Protein AF-A0A7X4BCK5-F1 (afdb_monomer)

pLDDT: mean 80.19, std 18.02, range [36.88, 97.88]

Radius of gyration: 25.95 Å; Cα contacts (8 Å, |Δi|>4): 266; chains: 1; bounding box: 74×62×62 Å

Solvent-accessible surface area (backbone atoms only — not comparable to full-atom values): 11428 Å² total; per-residue (Å²): 102,64,72,80,71,76,37,60,27,62,33,70,88,68,28,37,41,33,31,77,43,49,42,49,43,42,34,34,28,37,86,96,67,45,74,78,46,73,44,71,55,101,56,83,62,48,68,54,45,73,65,44,54,51,44,49,37,52,51,51,50,54,57,46,54,77,74,36,80,87,57,45,70,72,50,49,56,56,47,72,67,59,40,73,58,69,52,41,49,36,57,71,47,51,36,43,36,82,89,31,36,38,40,37,26,27,51,31,97,47,84,74,38,86,55,15,37,34,37,36,26,40,79,92,57,50,77,76,50,72,42,58,54,79,74,63,75,62,74,89,59,69,72,85,62,70,82,73,74,72,76,72,75,76,77,77,78,90,74,87,78,89,81,90,80,88,88,80,89,81,81,85,84,81,81,85,82,82,82,84,85,85,82,136

Mean predicted aligned error: 12.88 Å

Sequence (184 aa):
MIPPLMLAGVLPDGSVAFSDSLAYAIKIARLGSGVWRILKRPLEPIPVTRQVRTAERERRLRMAEVRSQVVIRTTRERIANLEFFNVVSMVRDLRTGWDGEIWVQRHGDEPSDDQGPIDVLTMDGRYLGSYPSGAVAIAGRLRTGRPGRLHRAERPGRADGGSEADGQPRSRTVIPVSRATAEP

Structure (mmCIF, N/CA/C/O backbone):
data_AF-A0A7X4BCK5-F1
#
_entry.id   AF-A0A7X4BCK5-F1
#
loop_
_atom_site.group_PDB
_atom_site.id
_atom_site.type_symbol
_atom_site.label_atom_id
_atom_site.label_alt_id
_atom_site.label_comp_id
_atom_site.label_asym_id
_atom_site.label_entity_id
_atom_site.label_seq_id
_atom_site.pdbx_PDB_ins_code
_atom_site.Cartn_x
_atom_site.Cartn_y
_atom_site.Cartn_z
_atom_site.occupancy
_atom_site.B_iso_or_equiv
_atom_site.auth_seq_id
_atom_site.auth_comp_id
_atom_site.auth_asym_id
_atom_site.auth_atom_id
_atom_site.pdbx_PDB_model_num
ATOM 1 N N . MET A 1 1 ? 19.983 -0.850 -2.130 1.00 61.00 1 MET A N 1
ATOM 2 C CA . MET A 1 1 ? 18.840 -1.631 -1.608 1.00 61.00 1 MET A CA 1
ATOM 3 C C . MET A 1 1 ? 17.547 -0.884 -1.900 1.00 61.00 1 MET A C 1
ATOM 5 O O . MET A 1 1 ? 17.547 0.320 -1.696 1.00 61.00 1 MET A O 1
ATOM 9 N N . ILE A 1 2 ? 16.488 -1.511 -2.432 1.00 65.94 2 ILE A N 1
ATOM 10 C CA . ILE A 1 2 ? 15.173 -0.846 -2.600 1.00 65.94 2 ILE A CA 1
ATOM 11 C C . ILE A 1 2 ? 14.425 -0.928 -1.265 1.00 65.94 2 ILE A C 1
ATOM 13 O O . ILE A 1 2 ? 13.831 -1.975 -1.023 1.00 65.94 2 ILE A O 1
ATOM 17 N N . PRO A 1 3 ? 14.465 0.099 -0.391 1.00 66.69 3 PRO A N 1
ATOM 18 C CA . PRO A 1 3 ? 13.815 0.026 0.914 1.00 66.69 3 PRO A CA 1
ATOM 19 C C . PRO A 1 3 ? 12.320 -0.276 0.753 1.00 66.69 3 PRO A C 1
ATOM 21 O O . PRO A 1 3 ? 11.714 0.204 -0.215 1.00 66.69 3 PRO A O 1
ATOM 24 N N . PRO A 1 4 ? 11.713 -1.048 1.672 1.00 74.12 4 PRO A N 1
ATOM 25 C CA . PRO A 1 4 ? 10.262 -1.124 1.739 1.00 74.12 4 PRO A CA 1
ATOM 26 C C . PRO A 1 4 ? 9.699 0.297 1.831 1.00 74.12 4 PRO A C 1
ATOM 28 O O . PRO A 1 4 ? 10.226 1.152 2.547 1.00 74.12 4 PRO A O 1
ATOM 31 N N . LEU A 1 5 ? 8.661 0.566 1.043 1.00 81.69 5 LEU A N 1
ATOM 32 C CA . LEU A 1 5 ? 7.995 1.859 1.066 1.00 81.69 5 LEU A CA 1
ATOM 33 C C . LEU A 1 5 ? 7.222 1.974 2.376 1.00 81.69 5 LEU A C 1
ATOM 35 O O . LEU A 1 5 ? 6.383 1.127 2.676 1.00 81.69 5 LEU A O 1
ATOM 39 N N . MET A 1 6 ? 7.484 3.040 3.127 1.00 90.44 6 MET A N 1
ATOM 40 C CA . MET A 1 6 ? 6.611 3.430 4.224 1.00 90.44 6 MET A CA 1
ATOM 41 C C . MET A 1 6 ? 5.424 4.185 3.630 1.00 90.44 6 MET A C 1
ATOM 43 O O . MET A 1 6 ? 5.581 5.285 3.101 1.00 90.44 6 MET A O 1
ATOM 47 N N . LEU A 1 7 ? 4.248 3.569 3.675 1.00 94.06 7 LEU A N 1
ATOM 48 C CA . LEU A 1 7 ? 3.007 4.144 3.158 1.00 94.06 7 LEU A CA 1
ATOM 49 C C . LEU A 1 7 ? 2.139 4.568 4.336 1.00 94.06 7 LEU A C 1
ATOM 51 O O . LEU A 1 7 ? 2.067 3.834 5.316 1.00 94.06 7 LEU A O 1
ATOM 55 N N . ALA A 1 8 ? 1.480 5.721 4.255 1.00 96.38 8 ALA A N 1
ATOM 56 C CA . ALA A 1 8 ? 0.657 6.229 5.346 1.00 96.38 8 ALA A CA 1
ATOM 57 C C . ALA A 1 8 ? -0.544 7.043 4.846 1.00 96.38 8 ALA A C 1
ATOM 59 O O . ALA A 1 8 ? -0.487 7.666 3.785 1.00 96.38 8 ALA A O 1
ATOM 60 N N . GLY A 1 9 ? -1.608 7.058 5.646 1.00 95.75 9 GLY A N 1
ATOM 61 C CA . GLY A 1 9 ? -2.810 7.861 5.456 1.00 95.75 9 GLY A CA 1
ATOM 62 C C . GLY A 1 9 ? -3.407 8.272 6.802 1.00 95.75 9 GLY A C 1
ATOM 63 O O . GLY A 1 9 ? -3.321 7.532 7.782 1.00 95.75 9 GLY A O 1
ATOM 64 N N . VAL A 1 10 ? -3.985 9.471 6.854 1.00 96.81 10 VAL A N 1
ATOM 65 C CA . VAL A 1 10 ? -4.641 10.009 8.055 1.00 96.81 10 VAL A CA 1
ATOM 66 C C . VAL A 1 10 ? -6.118 9.627 8.027 1.00 96.81 10 VAL A C 1
ATOM 68 O O . VAL A 1 10 ? -6.777 9.789 6.999 1.00 96.81 10 VAL A O 1
ATOM 71 N N . LEU A 1 11 ? -6.625 9.093 9.132 1.00 96.81 11 LEU A N 1
ATOM 72 C CA . LEU A 1 11 ? -8.026 8.727 9.317 1.00 96.81 11 LEU A CA 1
ATOM 73 C C . LEU A 1 11 ? -8.844 9.917 9.858 1.00 96.81 11 LEU A C 1
ATOM 75 O O . LEU A 1 11 ? -8.267 10.857 10.412 1.00 96.81 11 LEU A O 1
ATOM 79 N N . PRO A 1 12 ? -10.185 9.888 9.742 1.00 96.00 12 PRO A N 1
ATOM 80 C CA . PRO A 1 12 ? -11.048 10.997 10.163 1.00 96.00 12 PRO A CA 1
ATOM 81 C C . PRO A 1 12 ? -10.957 11.347 11.654 1.00 96.00 12 PRO A C 1
ATOM 83 O O . PRO A 1 12 ? -11.195 12.489 12.034 1.00 96.00 12 PRO A O 1
ATOM 86 N N . ASP A 1 13 ? -10.581 10.388 12.503 1.00 95.31 13 ASP A N 1
ATOM 87 C CA . ASP A 1 13 ? -10.388 10.592 13.943 1.00 95.31 13 ASP A CA 1
ATOM 88 C C . ASP A 1 13 ? -8.999 11.166 14.302 1.00 95.31 13 ASP A C 1
ATOM 90 O O . ASP A 1 13 ? -8.657 11.288 15.481 1.00 95.31 13 ASP A O 1
ATOM 94 N N . GLY A 1 14 ? -8.186 11.500 13.293 1.00 96.62 14 GLY A N 1
ATOM 95 C CA . GLY A 1 14 ? -6.819 12.000 13.439 1.00 96.62 14 GLY A CA 1
ATOM 96 C C . GLY A 1 14 ? -5.771 10.914 13.690 1.00 96.62 14 GLY A C 1
ATOM 97 O O . GLY A 1 14 ? -4.590 11.234 13.839 1.00 96.62 14 GLY A O 1
ATOM 98 N N . SER A 1 15 ? -6.160 9.636 13.742 1.00 97.44 15 SER A N 1
ATOM 99 C CA . SER A 1 15 ? -5.202 8.532 13.778 1.00 97.44 15 SER A CA 1
ATOM 100 C C . SER A 1 15 ? -4.506 8.349 12.422 1.00 97.44 15 SER A C 1
ATOM 102 O O . SER A 1 15 ? -4.946 8.853 11.388 1.00 97.44 15 SER A O 1
ATOM 104 N N . VAL A 1 16 ? -3.371 7.651 12.417 1.00 97.88 16 VAL A N 1
ATOM 105 C CA . VAL A 1 16 ? -2.572 7.396 11.212 1.00 97.88 16 VAL A CA 1
ATOM 106 C C . VAL A 1 16 ? -2.534 5.902 10.952 1.00 97.88 16 VAL A C 1
ATOM 108 O O . VAL A 1 16 ? -2.021 5.140 11.774 1.00 97.88 16 VAL A O 1
ATOM 111 N N . ALA A 1 17 ? -3.042 5.495 9.794 1.00 97.56 17 ALA A N 1
ATOM 112 C CA . ALA A 1 17 ? -2.829 4.164 9.252 1.00 97.56 17 ALA A CA 1
ATOM 113 C C . ALA A 1 17 ? -1.525 4.162 8.450 1.00 97.56 17 ALA A C 1
ATOM 115 O O . ALA A 1 17 ? -1.326 5.020 7.593 1.00 97.56 17 ALA A O 1
ATOM 116 N N . PHE A 1 18 ? -0.635 3.208 8.699 1.00 96.69 18 PHE A N 1
ATOM 117 C CA . PHE A 1 18 ? 0.609 3.081 7.953 1.00 96.69 18 PHE A CA 1
ATOM 118 C C . PHE A 1 18 ? 1.013 1.625 7.737 1.00 96.69 18 PHE A C 1
ATOM 120 O O . PHE A 1 18 ? 0.718 0.742 8.541 1.00 96.69 18 PHE A O 1
ATOM 127 N N . SER A 1 19 ? 1.701 1.386 6.626 1.00 94.94 19 SER A N 1
ATOM 128 C CA . SER A 1 19 ? 2.333 0.120 6.278 1.00 94.94 19 SER A CA 1
ATOM 129 C C . SER A 1 19 ? 3.838 0.325 6.282 1.00 94.94 19 SER A C 1
ATOM 131 O O . SER A 1 19 ? 4.356 1.156 5.537 1.00 94.94 19 SER A O 1
ATOM 133 N N . ASP A 1 20 ? 4.536 -0.439 7.112 1.00 81.25 20 ASP A N 1
ATOM 134 C CA . ASP A 1 20 ? 6.001 -0.479 7.187 1.00 81.25 20 ASP A CA 1
ATOM 135 C C . ASP A 1 20 ? 6.573 -1.834 6.746 1.00 81.25 20 ASP A C 1
ATOM 137 O O . ASP A 1 20 ? 7.771 -2.091 6.858 1.00 81.25 20 ASP A O 1
ATOM 141 N N . SER A 1 21 ? 5.701 -2.733 6.294 1.00 64.88 21 SER A N 1
ATOM 142 C CA . SER A 1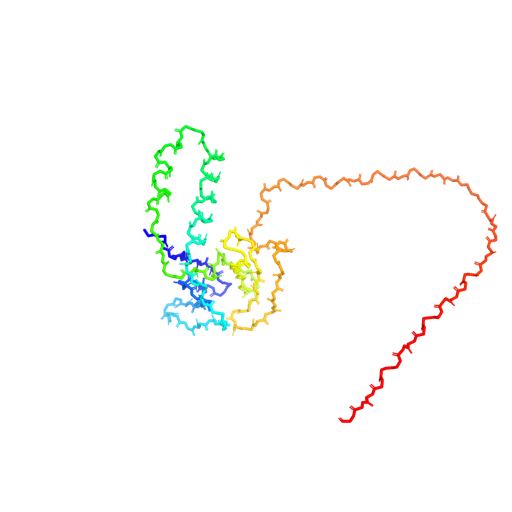 21 ? 5.975 -4.159 6.303 1.00 64.88 21 SER A CA 1
ATOM 143 C C . SER A 1 21 ? 6.094 -4.740 4.898 1.00 64.88 21 SER A C 1
ATOM 145 O O . SER A 1 21 ? 5.326 -4.429 3.993 1.00 64.88 21 SER A O 1
ATOM 147 N N . LEU A 1 22 ? 7.046 -5.666 4.755 1.00 80.38 22 LEU A N 1
ATOM 148 C CA . LEU A 1 22 ? 7.166 -6.568 3.604 1.00 80.38 22 LEU A CA 1
ATOM 149 C C . LEU A 1 22 ? 5.949 -7.512 3.502 1.00 80.38 22 LEU A C 1
ATOM 151 O O . LEU A 1 22 ? 5.612 -7.991 2.422 1.00 80.38 22 LEU A O 1
ATOM 155 N N . ALA A 1 23 ? 5.272 -7.743 4.629 1.00 84.12 23 ALA A N 1
ATOM 156 C CA . ALA A 1 23 ? 4.024 -8.488 4.745 1.00 84.12 23 ALA A CA 1
ATOM 157 C C . ALA A 1 23 ? 2.798 -7.557 4.782 1.00 84.12 23 ALA A C 1
ATOM 159 O O . ALA A 1 23 ? 2.916 -6.350 4.986 1.00 84.12 23 ALA A O 1
ATOM 160 N N . TYR A 1 24 ? 1.600 -8.131 4.653 1.00 91.44 24 TYR A N 1
ATOM 161 C CA . TYR A 1 24 ? 0.344 -7.397 4.813 1.00 91.44 24 TYR A CA 1
ATOM 162 C C . TYR A 1 24 ? 0.081 -7.097 6.299 1.00 91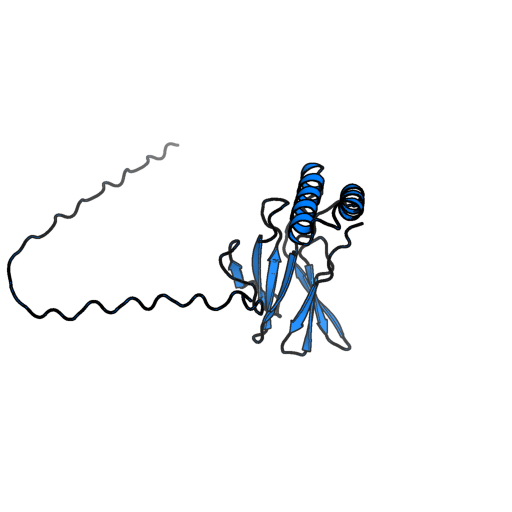.44 24 TYR A C 1
ATOM 164 O O . TYR A 1 24 ? -0.579 -7.868 7.002 1.00 91.44 24 TYR A O 1
ATOM 172 N N . ALA A 1 25 ? 0.626 -5.984 6.790 1.00 93.75 25 ALA A N 1
ATOM 173 C CA . ALA A 1 25 ? 0.387 -5.482 8.138 1.00 93.75 25 ALA A CA 1
ATOM 174 C C . ALA A 1 25 ? 0.168 -3.965 8.107 1.00 93.75 25 ALA A C 1
ATOM 176 O O . ALA A 1 25 ? 1.104 -3.202 7.877 1.00 93.75 25 ALA A O 1
ATOM 177 N N . ILE A 1 26 ? -1.069 -3.538 8.362 1.00 96.44 26 ILE A N 1
ATOM 178 C CA . ILE A 1 26 ? -1.428 -2.122 8.468 1.00 96.44 26 ILE A CA 1
ATOM 179 C C . ILE A 1 26 ? -1.528 -1.756 9.940 1.00 96.44 26 ILE A C 1
ATOM 181 O O . ILE A 1 26 ? -2.364 -2.286 10.669 1.00 96.44 26 ILE A O 1
ATOM 185 N N . LYS A 1 27 ? -0.666 -0.857 10.392 1.00 96.69 27 LYS A N 1
ATOM 186 C CA . LYS A 1 27 ? -0.636 -0.370 11.768 1.00 96.69 27 LYS A CA 1
ATOM 187 C C . LYS A 1 27 ? -1.466 0.899 11.859 1.00 96.69 27 LYS A C 1
ATOM 189 O O . LYS A 1 27 ? -1.367 1.753 10.986 1.00 96.69 27 LYS A O 1
ATOM 194 N N . ILE A 1 28 ? -2.261 1.031 12.914 1.00 97.62 28 ILE A N 1
ATOM 195 C CA . ILE A 1 28 ? -2.994 2.260 13.216 1.00 97.62 28 ILE A CA 1
ATOM 196 C C . ILE A 1 28 ? -2.431 2.826 14.511 1.00 97.62 28 ILE A C 1
ATOM 198 O O . ILE A 1 28 ? -2.420 2.151 15.546 1.00 97.62 28 ILE A O 1
ATOM 202 N N . ALA A 1 29 ? -1.942 4.059 14.440 1.00 97.56 29 ALA A N 1
ATOM 203 C CA . ALA A 1 29 ? -1.402 4.781 15.576 1.00 97.56 29 ALA A CA 1
ATOM 204 C C . ALA A 1 29 ? -2.228 6.019 15.904 1.00 97.56 29 ALA A C 1
ATOM 206 O O . ALA A 1 29 ? -2.724 6.704 15.014 1.00 97.56 29 ALA A O 1
ATOM 207 N N . ARG A 1 30 ? -2.337 6.322 17.198 1.00 96.69 30 ARG A N 1
ATOM 208 C CA . ARG A 1 30 ? -2.972 7.537 17.710 1.00 96.69 30 ARG A CA 1
ATOM 209 C C . ARG A 1 30 ? -1.934 8.376 18.441 1.00 96.69 30 ARG A C 1
ATOM 211 O O . ARG A 1 30 ? -1.056 7.835 19.119 1.00 96.69 30 ARG A O 1
ATOM 218 N N . LEU A 1 31 ? -2.044 9.697 18.320 1.00 93.38 31 LEU A N 1
ATOM 219 C CA . LEU A 1 31 ? -1.191 10.614 19.069 1.00 93.38 31 LEU A CA 1
ATOM 220 C C . LEU A 1 31 ? -1.325 10.335 20.576 1.00 93.38 31 LEU A C 1
ATOM 222 O O . LEU A 1 31 ? -2.432 10.186 21.086 1.00 93.38 31 LEU A O 1
ATOM 226 N N . GLY A 1 32 ? -0.194 10.220 21.272 1.00 94.12 32 GLY A N 1
ATOM 227 C CA . GLY A 1 32 ? -0.139 9.943 22.712 1.00 94.12 32 GLY A CA 1
ATOM 228 C C . GLY A 1 32 ? -0.298 8.471 23.117 1.00 94.12 32 GLY A C 1
ATOM 229 O O . GLY A 1 32 ? 0.161 8.107 24.193 1.00 94.12 32 GLY A O 1
ATOM 230 N N . SER A 1 33 ? -0.878 7.610 22.272 1.00 95.25 33 SER A N 1
ATOM 231 C CA . SER A 1 33 ? -1.080 6.180 22.589 1.00 95.25 33 SER A CA 1
ATOM 232 C C . SER A 1 33 ? -0.179 5.229 21.794 1.00 95.25 33 SER A C 1
ATOM 234 O O . SER A 1 33 ? -0.088 4.052 22.131 1.00 95.25 33 SER A O 1
ATOM 236 N N . GLY A 1 34 ? 0.485 5.711 20.739 1.00 95.75 34 GLY A N 1
ATOM 237 C CA . GLY A 1 34 ? 1.296 4.867 19.858 1.00 95.75 34 GLY A CA 1
ATOM 238 C C . GLY A 1 34 ? 0.440 3.969 18.960 1.00 95.75 34 GLY A C 1
ATOM 239 O O . GLY A 1 34 ? -0.692 4.321 18.620 1.00 95.75 34 GLY A O 1
ATOM 240 N N . VAL A 1 35 ? 0.990 2.823 18.536 1.00 96.88 35 VAL A N 1
ATOM 241 C CA . VAL A 1 35 ? 0.273 1.825 17.721 1.00 96.88 35 VAL A CA 1
ATOM 242 C C . VAL A 1 35 ? -0.737 1.097 18.599 1.00 96.88 35 VAL A C 1
ATOM 244 O O . VAL A 1 35 ? -0.355 0.318 19.467 1.00 96.88 35 VAL A O 1
ATOM 247 N N . TRP A 1 36 ? -2.023 1.324 18.349 1.00 96.06 36 TRP A N 1
ATOM 248 C CA . TRP A 1 36 ? -3.106 0.720 19.128 1.00 96.06 36 TRP A CA 1
ATOM 249 C C . TRP A 1 36 ? -3.776 -0.449 18.396 1.00 96.06 36 TRP A C 1
ATOM 251 O O . TRP A 1 36 ? -4.498 -1.231 19.014 1.00 96.06 36 TRP A O 1
ATOM 261 N N . ARG A 1 37 ? -3.537 -0.595 17.083 1.00 95.69 37 ARG A N 1
ATOM 262 C CA . ARG A 1 37 ? -4.091 -1.686 16.272 1.00 95.69 37 ARG A CA 1
ATOM 263 C C . ARG A 1 37 ? -3.152 -2.099 15.144 1.00 95.69 37 ARG A C 1
ATOM 265 O O . ARG A 1 37 ? -2.445 -1.271 14.575 1.00 95.69 37 ARG A O 1
ATOM 272 N N . ILE A 1 38 ? -3.177 -3.388 14.802 1.00 96.25 38 ILE A N 1
ATOM 273 C CA . ILE A 1 38 ? -2.486 -3.945 13.635 1.00 96.25 38 ILE A CA 1
ATOM 274 C C . ILE A 1 38 ? -3.470 -4.829 12.865 1.00 96.25 38 ILE A C 1
ATOM 276 O O . ILE A 1 38 ? -3.908 -5.859 13.374 1.00 96.25 38 ILE A O 1
ATOM 280 N N . LEU A 1 39 ? -3.800 -4.434 11.639 1.00 95.56 39 LEU A N 1
ATOM 281 C CA . LEU A 1 39 ? -4.630 -5.193 10.710 1.00 95.56 39 LEU A CA 1
ATOM 282 C C . LEU A 1 39 ? -3.733 -6.107 9.880 1.00 95.56 39 LEU A C 1
ATOM 284 O O . LEU A 1 39 ? -2.821 -5.631 9.203 1.00 95.56 39 LEU A O 1
ATOM 288 N N . LYS A 1 40 ? -3.978 -7.416 9.930 1.00 94.50 40 LYS A N 1
ATOM 289 C CA . LYS A 1 40 ? -3.185 -8.417 9.208 1.00 94.50 40 LYS A CA 1
ATOM 290 C C . LYS A 1 40 ? -4.066 -9.241 8.287 1.00 94.50 40 LYS A C 1
ATOM 292 O O . LYS A 1 40 ? -5.213 -9.534 8.615 1.00 94.50 40 LYS A O 1
ATOM 297 N N . ARG A 1 41 ? -3.490 -9.675 7.169 1.00 92.50 41 ARG A N 1
ATOM 298 C CA . ARG A 1 41 ? -4.038 -10.757 6.348 1.00 92.50 41 ARG A CA 1
ATOM 299 C C . ARG A 1 41 ? -3.012 -11.885 6.254 1.00 92.50 41 ARG A C 1
ATOM 301 O O . ARG A 1 41 ? -1.819 -11.584 6.183 1.00 92.50 41 ARG A O 1
ATOM 308 N N . PRO A 1 42 ? -3.447 -13.156 6.242 1.00 90.19 42 PRO A N 1
ATOM 309 C CA . PRO A 1 42 ? -2.555 -14.290 6.043 1.00 90.19 42 PRO A CA 1
ATOM 310 C C . PRO A 1 42 ? -2.171 -14.378 4.560 1.00 90.19 42 PRO A C 1
ATOM 312 O O . PRO A 1 42 ? -2.700 -15.193 3.813 1.00 90.19 42 PRO A O 1
ATOM 315 N N . LEU A 1 43 ? -1.307 -13.466 4.118 1.00 88.44 43 LEU A N 1
ATOM 316 C CA . LEU A 1 43 ? -0.728 -13.467 2.781 1.00 88.44 43 LEU A CA 1
ATOM 317 C C . LEU A 1 43 ? 0.753 -13.795 2.905 1.00 88.44 43 LEU A C 1
ATOM 319 O O . LEU A 1 43 ? 1.475 -13.141 3.663 1.00 88.44 43 LEU A O 1
ATOM 323 N N . GLU A 1 44 ? 1.189 -14.807 2.168 1.00 86.50 44 GLU A N 1
ATOM 324 C CA . GLU A 1 44 ? 2.583 -15.221 2.169 1.00 86.50 44 GLU A CA 1
ATOM 325 C C . GLU A 1 44 ? 3.444 -14.193 1.423 1.00 86.50 44 GLU A C 1
ATOM 327 O O . GLU A 1 44 ? 3.108 -13.800 0.302 1.00 86.50 44 GLU A O 1
ATOM 332 N N . PRO A 1 45 ? 4.556 -13.727 2.019 1.00 85.88 45 PRO A N 1
ATOM 333 C CA . PRO A 1 45 ? 5.502 -12.883 1.310 1.00 85.88 45 PRO A CA 1
ATOM 334 C C . PRO A 1 45 ? 6.066 -13.611 0.088 1.00 85.88 45 PRO A C 1
ATOM 336 O O . PRO A 1 45 ? 6.603 -14.712 0.198 1.00 85.88 45 PRO A O 1
ATOM 339 N N . ILE A 1 46 ? 6.007 -12.964 -1.073 1.00 86.75 46 ILE A N 1
ATOM 340 C CA . ILE A 1 46 ? 6.567 -13.517 -2.306 1.00 86.75 46 ILE A CA 1
ATOM 341 C C . ILE A 1 46 ? 8.099 -13.389 -2.255 1.00 86.75 46 ILE A C 1
ATOM 343 O O . ILE A 1 46 ? 8.612 -12.274 -2.093 1.00 86.75 46 ILE A O 1
ATOM 347 N N . PRO A 1 47 ? 8.864 -14.485 -2.404 1.00 90.50 47 PRO A N 1
ATOM 348 C CA . PRO A 1 47 ? 10.317 -14.418 -2.443 1.00 90.50 47 PRO A CA 1
ATOM 349 C C . PRO A 1 47 ? 10.798 -13.689 -3.702 1.00 90.50 47 PRO A C 1
ATOM 351 O O . PRO A 1 47 ? 10.272 -13.864 -4.802 1.00 90.50 47 PRO A O 1
ATOM 354 N N . VAL A 1 48 ? 11.855 -12.891 -3.566 1.00 90.75 48 VAL A N 1
ATOM 355 C CA . VAL A 1 48 ? 12.480 -12.215 -4.706 1.00 90.75 48 VAL A CA 1
ATOM 356 C C . VAL A 1 48 ? 13.341 -13.212 -5.474 1.00 90.75 48 VAL A C 1
ATOM 358 O O . VAL A 1 48 ? 14.514 -13.436 -5.164 1.00 90.75 48 VAL A O 1
ATOM 361 N N . THR A 1 49 ? 12.760 -13.787 -6.521 1.00 92.00 49 THR A N 1
ATOM 362 C CA . THR A 1 49 ? 13.463 -14.666 -7.459 1.00 92.00 49 THR A CA 1
ATOM 363 C C . THR A 1 49 ? 14.299 -13.864 -8.463 1.00 92.00 49 THR A C 1
ATOM 365 O O . THR A 1 49 ? 14.173 -12.642 -8.588 1.00 92.00 49 THR A O 1
ATOM 368 N N . ARG A 1 50 ? 15.159 -14.544 -9.235 1.00 92.44 50 ARG A N 1
ATOM 369 C CA . ARG A 1 50 ? 15.891 -13.904 -10.346 1.00 92.44 50 ARG A CA 1
ATOM 370 C C . ARG A 1 50 ? 14.940 -13.260 -11.360 1.00 92.44 50 ARG A C 1
ATOM 372 O O . ARG A 1 50 ? 15.225 -12.162 -11.823 1.00 92.44 50 ARG A O 1
ATOM 379 N N . GLN A 1 51 ? 13.809 -13.904 -11.644 1.00 90.25 51 GLN A N 1
ATOM 380 C CA . GLN A 1 51 ? 12.788 -13.392 -12.558 1.00 90.25 51 GLN A CA 1
ATOM 381 C C . GLN A 1 51 ? 12.203 -12.064 -12.062 1.00 90.25 51 GLN A C 1
ATOM 383 O O . GLN A 1 51 ? 12.148 -11.108 -12.828 1.00 90.25 51 GLN A O 1
ATOM 388 N N . VAL A 1 52 ? 11.872 -11.969 -10.767 1.00 89.31 52 VAL A N 1
ATOM 389 C CA . VAL A 1 52 ? 11.392 -10.724 -10.138 1.00 89.31 52 VAL A CA 1
ATOM 390 C C . VAL A 1 52 ? 12.427 -9.601 -10.276 1.00 89.31 52 VAL A C 1
ATOM 392 O O . VAL A 1 52 ? 12.083 -8.480 -10.646 1.00 89.31 52 VAL A O 1
ATOM 395 N N . ARG A 1 53 ? 13.714 -9.895 -10.029 1.00 91.06 53 ARG A N 1
ATOM 396 C CA . ARG A 1 53 ? 14.796 -8.898 -10.152 1.00 91.06 53 ARG A CA 1
ATOM 397 C C . ARG A 1 53 ? 14.940 -8.388 -11.583 1.00 91.06 53 ARG A C 1
ATOM 399 O O . ARG A 1 53 ? 15.095 -7.185 -11.784 1.00 91.06 53 ARG A O 1
ATOM 406 N N . THR A 1 54 ? 14.907 -9.288 -12.564 1.00 91.75 54 THR A N 1
ATOM 407 C CA . THR A 1 54 ? 15.006 -8.926 -13.983 1.00 91.75 54 THR A CA 1
ATOM 408 C C . THR A 1 54 ? 13.804 -8.095 -14.421 1.00 91.75 54 THR A C 1
ATOM 410 O O . THR A 1 54 ? 14.002 -7.024 -14.991 1.00 91.75 54 THR A O 1
ATOM 413 N N . ALA A 1 55 ? 12.585 -8.518 -14.072 1.00 89.69 55 ALA A N 1
ATOM 414 C CA . ALA A 1 55 ? 11.355 -7.804 -14.407 1.00 89.69 55 ALA A CA 1
ATOM 415 C C . ALA A 1 55 ? 11.326 -6.382 -13.818 1.00 89.69 55 ALA A C 1
ATOM 417 O O . ALA A 1 55 ? 11.006 -5.425 -14.522 1.00 89.69 55 ALA A O 1
ATOM 418 N N . GLU A 1 56 ? 11.733 -6.206 -12.554 1.00 88.44 56 GLU A N 1
ATOM 419 C CA . GLU A 1 56 ? 11.787 -4.877 -11.928 1.00 88.44 56 GLU A CA 1
ATOM 420 C C . GLU A 1 56 ? 12.868 -3.980 -12.552 1.00 88.44 56 GLU A C 1
ATOM 422 O O . GLU A 1 56 ? 12.648 -2.779 -12.735 1.00 88.44 56 GLU A O 1
ATOM 427 N N . ARG A 1 57 ? 14.032 -4.538 -12.921 1.00 90.81 57 ARG A N 1
ATOM 428 C CA . ARG A 1 57 ? 15.064 -3.784 -13.654 1.00 90.81 57 ARG A CA 1
ATOM 429 C C . ARG A 1 57 ? 14.531 -3.310 -15.001 1.00 90.81 57 ARG A C 1
ATOM 431 O O . ARG A 1 57 ? 14.619 -2.121 -15.296 1.00 90.81 57 ARG A O 1
ATOM 438 N N . GLU A 1 58 ? 13.946 -4.213 -15.782 1.00 90.75 58 GLU A N 1
ATOM 439 C CA . GLU A 1 58 ? 13.378 -3.913 -17.098 1.00 90.75 58 GLU A CA 1
ATOM 440 C C . GLU A 1 58 ? 12.263 -2.862 -17.011 1.00 90.75 58 GLU A C 1
ATOM 442 O O . GLU A 1 58 ? 12.253 -1.896 -17.774 1.00 90.75 58 GLU A O 1
ATOM 447 N N . ARG A 1 59 ? 11.373 -2.973 -16.016 1.00 86.00 59 ARG A N 1
ATOM 448 C CA . ARG A 1 59 ? 10.326 -1.978 -15.750 1.00 86.00 59 ARG A CA 1
ATOM 449 C C . ARG A 1 59 ? 10.915 -0.593 -15.488 1.00 86.00 59 ARG A C 1
ATOM 451 O O . ARG A 1 59 ? 10.484 0.382 -16.102 1.00 86.00 59 ARG A O 1
ATOM 458 N N . ARG A 1 60 ? 11.923 -0.488 -14.616 1.00 87.06 60 ARG A N 1
ATOM 459 C CA . ARG A 1 60 ? 12.583 0.796 -14.323 1.00 87.06 60 ARG A CA 1
ATOM 460 C C . ARG A 1 60 ? 13.321 1.365 -15.526 1.00 87.06 60 ARG A C 1
ATOM 462 O O . ARG A 1 60 ? 13.309 2.580 -15.706 1.00 87.06 60 ARG A O 1
ATOM 469 N N . LEU A 1 61 ? 13.930 0.506 -16.342 1.00 88.81 61 LEU A N 1
ATOM 470 C CA . LEU A 1 61 ? 14.551 0.887 -17.610 1.00 88.81 61 LEU A CA 1
ATOM 471 C C . LEU A 1 61 ? 13.512 1.529 -18.537 1.00 88.81 61 LEU A C 1
ATOM 473 O O . LEU A 1 61 ? 13.710 2.668 -18.953 1.00 88.81 61 LEU A O 1
ATOM 477 N N . ARG A 1 62 ? 12.364 0.869 -18.746 1.00 86.62 62 ARG A N 1
ATOM 478 C CA . ARG A 1 62 ? 11.249 1.417 -19.539 1.00 86.62 62 ARG A CA 1
ATOM 479 C C . ARG A 1 62 ? 10.766 2.765 -19.003 1.00 86.62 62 ARG A C 1
ATOM 481 O O . ARG A 1 62 ? 10.606 3.718 -19.759 1.00 86.62 62 ARG A O 1
ATOM 488 N N . MET A 1 63 ? 10.566 2.882 -17.688 1.00 82.56 63 MET A N 1
ATOM 489 C CA . MET A 1 63 ? 10.135 4.144 -17.070 1.00 82.56 63 MET A CA 1
ATOM 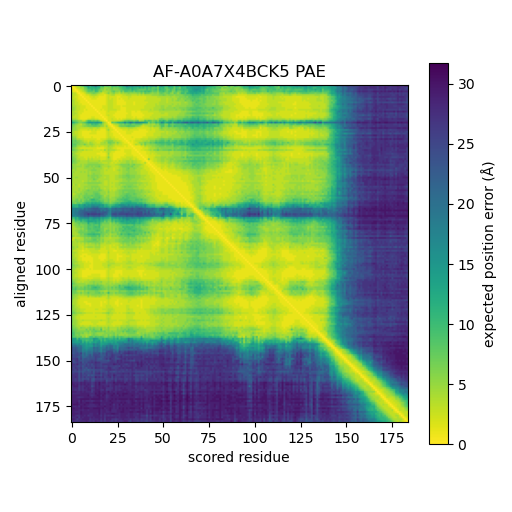490 C C . MET A 1 63 ? 11.163 5.272 -17.232 1.00 82.56 63 MET A C 1
ATOM 492 O O . MET A 1 63 ? 10.781 6.432 -17.392 1.00 82.56 63 MET A O 1
ATOM 496 N N . ALA A 1 64 ? 12.456 4.952 -17.155 1.00 85.38 64 ALA A N 1
ATOM 497 C CA . ALA A 1 64 ? 13.529 5.918 -17.351 1.00 85.38 64 ALA A CA 1
ATOM 498 C C . ALA A 1 64 ? 13.591 6.403 -18.806 1.00 85.38 64 ALA A C 1
ATOM 500 O O . ALA A 1 64 ? 13.714 7.605 -19.036 1.00 85.38 64 ALA A O 1
ATOM 501 N N . GLU A 1 65 ? 13.434 5.491 -19.769 1.00 84.12 65 GLU A N 1
ATOM 502 C CA . GLU A 1 65 ? 13.411 5.807 -21.203 1.00 84.12 65 GLU A CA 1
ATOM 503 C C . GLU A 1 65 ? 12.256 6.746 -21.568 1.00 84.12 65 GLU A C 1
ATOM 505 O O . GLU A 1 65 ? 12.457 7.693 -22.326 1.00 84.12 65 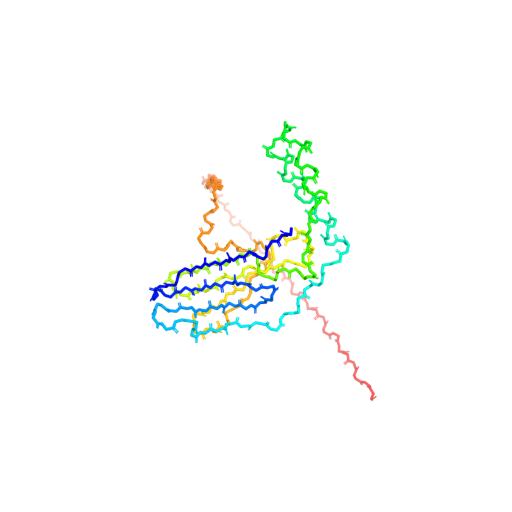GLU A O 1
ATOM 510 N N . VAL A 1 66 ? 11.080 6.566 -20.954 1.00 80.81 66 VAL A N 1
ATOM 511 C CA . VAL A 1 66 ? 9.928 7.471 -21.128 1.00 80.81 66 VAL A CA 1
ATOM 512 C C . VAL A 1 66 ? 10.202 8.878 -20.577 1.00 80.81 66 VAL A C 1
ATOM 514 O O . VAL A 1 66 ? 9.667 9.855 -21.097 1.00 80.81 66 VAL A O 1
ATOM 517 N N . ARG A 1 67 ? 11.021 9.014 -19.523 1.00 70.50 67 ARG A N 1
ATOM 518 C CA . ARG A 1 67 ? 11.252 10.300 -18.840 1.00 70.50 67 ARG A CA 1
ATOM 519 C C . ARG A 1 67 ? 12.360 11.158 -19.458 1.00 70.50 67 ARG A C 1
ATOM 521 O O . ARG A 1 67 ? 12.294 12.372 -19.293 1.00 70.50 67 ARG A O 1
ATOM 528 N N . SER A 1 68 ? 13.361 10.586 -20.134 1.00 68.81 68 SER A N 1
ATOM 529 C CA . SER A 1 68 ? 14.367 11.343 -20.907 1.00 68.81 68 SER A CA 1
ATOM 530 C C . SER A 1 68 ? 15.319 10.421 -21.675 1.00 68.81 68 SER A C 1
ATOM 532 O O . SER A 1 68 ? 15.917 9.523 -21.084 1.00 68.81 68 SER A O 1
ATOM 534 N N . GLN A 1 69 ? 15.572 10.711 -22.958 1.00 62.47 69 GLN A N 1
ATOM 535 C CA . GLN A 1 69 ? 16.616 10.027 -23.737 1.00 62.47 69 GLN A CA 1
ATOM 536 C C . GLN A 1 69 ? 18.051 10.421 -23.325 1.00 62.47 69 GLN A C 1
ATOM 538 O O . GLN A 1 69 ? 18.990 9.654 -23.531 1.00 62.47 69 GLN A O 1
ATOM 543 N N . VAL A 1 70 ? 18.239 11.589 -22.698 1.00 61.31 70 VAL A N 1
ATOM 544 C CA . VAL A 1 70 ? 19.570 12.168 -22.413 1.00 61.31 70 VAL A CA 1
ATOM 545 C C . VAL A 1 70 ? 20.174 11.639 -21.097 1.00 61.31 70 VAL A C 1
ATOM 547 O O . VAL A 1 70 ? 21.388 11.656 -20.918 1.00 61.31 70 VAL A O 1
ATOM 550 N N . VAL A 1 71 ? 19.363 11.071 -20.195 1.00 64.06 71 VAL A N 1
ATOM 551 C CA . VAL A 1 71 ? 19.791 10.578 -18.860 1.00 64.06 71 VAL A CA 1
ATOM 552 C C . VAL A 1 71 ? 20.010 9.050 -18.837 1.00 64.06 71 VAL A C 1
ATOM 554 O O . VAL A 1 71 ? 20.128 8.426 -17.782 1.00 64.06 71 VAL A O 1
ATOM 557 N N . ILE A 1 72 ? 20.065 8.399 -20.003 1.00 68.62 72 ILE A N 1
ATOM 558 C CA . ILE A 1 72 ? 19.981 6.934 -20.100 1.00 68.62 72 ILE A CA 1
ATOM 559 C C . ILE A 1 72 ? 21.220 6.214 -19.536 1.00 68.62 72 ILE A C 1
ATOM 561 O O . ILE A 1 72 ? 21.060 5.215 -18.838 1.00 68.62 72 ILE A O 1
ATOM 565 N N . ARG A 1 73 ? 22.453 6.689 -19.776 1.00 72.25 73 ARG A N 1
ATOM 566 C CA . ARG A 1 73 ? 23.666 5.936 -19.369 1.00 72.25 73 ARG A CA 1
ATOM 567 C C . ARG A 1 73 ? 23.811 5.797 -17.851 1.00 72.25 73 ARG A C 1
ATOM 569 O O . ARG A 1 73 ? 23.859 4.678 -17.349 1.00 72.25 73 ARG A O 1
ATOM 576 N N . THR A 1 74 ? 23.786 6.909 -17.118 1.00 80.88 74 THR A N 1
ATOM 577 C CA . THR A 1 74 ? 23.922 6.901 -15.649 1.00 80.88 74 THR A CA 1
ATOM 578 C C . THR A 1 74 ? 22.737 6.217 -14.964 1.00 80.88 74 THR A C 1
ATOM 580 O O . THR A 1 74 ? 22.885 5.604 -13.908 1.00 80.88 74 THR A O 1
ATOM 583 N N . THR A 1 75 ? 21.549 6.265 -15.573 1.00 84.69 75 THR A N 1
ATOM 584 C CA . THR A 1 75 ? 20.352 5.604 -15.036 1.00 84.69 75 THR A CA 1
ATOM 585 C C . THR A 1 75 ? 20.401 4.087 -15.216 1.00 84.69 75 THR A C 1
ATOM 587 O O . THR A 1 75 ? 20.026 3.354 -14.301 1.00 84.69 75 THR A O 1
ATOM 590 N N . ARG A 1 76 ? 20.918 3.596 -16.350 1.00 86.06 76 ARG A N 1
ATOM 591 C CA . ARG A 1 76 ? 21.069 2.157 -16.619 1.00 86.06 76 ARG A CA 1
ATOM 592 C C . ARG A 1 76 ? 22.017 1.474 -15.637 1.00 86.06 76 ARG A C 1
ATOM 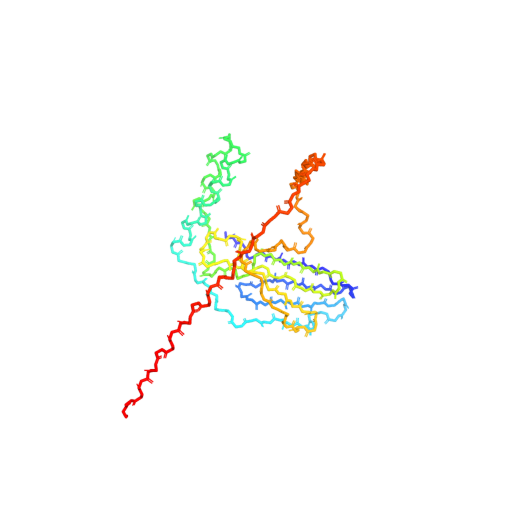594 O O . ARG A 1 76 ? 21.663 0.427 -15.102 1.00 86.06 76 ARG A O 1
ATOM 601 N N . GLU A 1 77 ? 23.163 2.081 -15.342 1.00 87.12 77 GLU A N 1
ATOM 602 C CA . GLU A 1 77 ? 24.121 1.544 -14.362 1.00 87.12 77 GLU A CA 1
ATOM 603 C C . GLU A 1 77 ? 23.514 1.466 -12.956 1.00 87.12 77 GLU A C 1
ATOM 605 O O . GLU A 1 77 ? 23.628 0.445 -12.275 1.00 87.12 77 GLU A O 1
ATOM 610 N N . ARG A 1 78 ? 22.776 2.505 -12.541 1.00 87.69 78 ARG A N 1
ATOM 611 C CA . ARG A 1 78 ? 22.056 2.501 -11.256 1.00 87.69 78 ARG A CA 1
ATOM 612 C C . ARG A 1 78 ? 20.998 1.401 -11.192 1.00 87.69 78 ARG A C 1
ATOM 614 O O . ARG A 1 78 ? 20.829 0.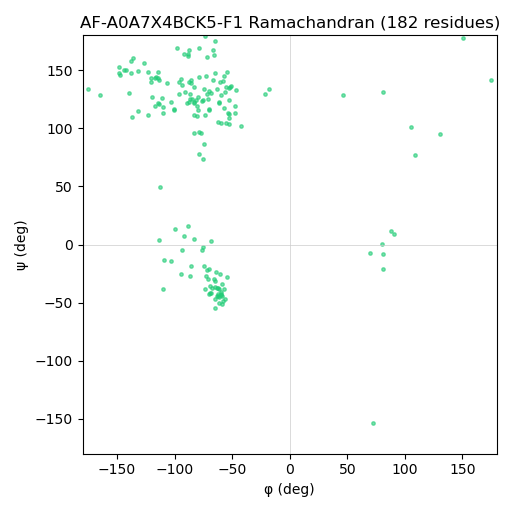802 -10.135 1.00 87.69 78 ARG A O 1
ATOM 621 N N . ILE A 1 79 ? 20.303 1.122 -12.298 1.00 90.44 79 ILE A N 1
ATOM 622 C CA . ILE A 1 79 ? 19.308 0.043 -12.382 1.00 90.44 79 ILE A CA 1
ATOM 623 C C . ILE A 1 79 ? 19.979 -1.339 -12.338 1.00 90.44 79 ILE A C 1
ATOM 625 O O . ILE A 1 79 ? 19.508 -2.228 -11.626 1.00 90.44 79 ILE A O 1
ATOM 629 N N . ALA A 1 80 ? 21.089 -1.527 -13.055 1.00 88.69 80 ALA A N 1
ATOM 630 C CA . ALA A 1 80 ? 21.839 -2.784 -13.058 1.00 88.69 80 ALA A CA 1
ATOM 631 C C . ALA A 1 80 ? 22.334 -3.153 -11.648 1.00 88.69 80 ALA A C 1
ATOM 633 O O . ALA A 1 80 ? 22.187 -4.300 -11.219 1.00 88.69 80 ALA A O 1
ATOM 634 N N . ASN A 1 81 ? 22.802 -2.154 -10.898 1.00 89.50 81 ASN A N 1
ATOM 635 C CA . ASN A 1 81 ? 23.311 -2.298 -9.534 1.00 89.50 81 ASN A CA 1
ATOM 636 C C . ASN A 1 81 ? 22.225 -2.181 -8.446 1.00 89.50 81 ASN A C 1
ATOM 638 O O . ASN A 1 81 ? 22.542 -2.000 -7.271 1.00 89.50 81 ASN A O 1
ATOM 642 N N . LEU A 1 82 ? 20.935 -2.285 -8.797 1.00 89.06 82 LEU A N 1
ATOM 643 C CA . LEU A 1 82 ? 19.872 -2.347 -7.793 1.00 89.06 82 LEU A CA 1
ATOM 644 C C . LEU A 1 82 ? 20.045 -3.584 -6.916 1.00 89.06 82 LEU A C 1
ATOM 646 O O . LEU A 1 82 ? 20.007 -4.722 -7.391 1.00 89.06 82 LEU A O 1
ATOM 650 N N . GLU A 1 83 ? 20.171 -3.340 -5.619 1.00 87.88 83 GLU A N 1
ATOM 651 C CA . GLU A 1 83 ? 20.061 -4.383 -4.611 1.00 87.88 83 GLU A CA 1
ATOM 652 C C . GLU A 1 83 ? 18.597 -4.560 -4.215 1.00 87.88 83 GLU A C 1
ATOM 654 O O . GLU A 1 83 ? 17.853 -3.590 -4.017 1.00 87.88 83 GLU A O 1
ATOM 659 N N . PHE A 1 84 ? 18.213 -5.813 -4.036 1.00 85.31 84 PHE A N 1
ATOM 660 C CA . PHE A 1 84 ? 16.863 -6.221 -3.697 1.00 85.31 84 PHE A CA 1
ATOM 661 C C . PHE A 1 84 ? 16.841 -6.840 -2.306 1.00 85.31 84 PHE A C 1
ATOM 663 O O . PHE A 1 84 ? 17.796 -7.506 -1.909 1.00 85.31 84 PHE A O 1
ATOM 670 N N . PHE A 1 85 ? 15.723 -6.673 -1.605 1.00 85.50 85 PHE A N 1
ATOM 671 C CA . PHE A 1 85 ? 15.414 -7.504 -0.446 1.00 85.50 85 PHE A CA 1
ATOM 672 C C . PHE A 1 85 ? 15.160 -8.955 -0.879 1.00 85.50 85 PHE A C 1
ATOM 674 O O . PHE A 1 85 ? 15.022 -9.259 -2.065 1.00 85.50 85 PHE A O 1
ATOM 681 N N . ASN A 1 86 ? 15.120 -9.866 0.089 1.00 89.31 86 ASN A N 1
ATOM 682 C CA . ASN A 1 86 ? 14.799 -11.275 -0.140 1.00 89.31 86 ASN A CA 1
ATOM 683 C C . ASN A 1 86 ? 13.303 -11.518 -0.402 1.00 89.31 86 ASN A C 1
ATOM 685 O O . ASN A 1 86 ? 12.963 -12.557 -0.963 1.00 89.31 86 ASN A O 1
ATOM 689 N N . VAL A 1 87 ? 12.427 -10.577 -0.041 1.00 88.19 87 VAL A N 1
ATOM 690 C CA . VAL A 1 87 ? 10.973 -10.670 -0.236 1.00 88.19 87 VAL A CA 1
ATOM 691 C C . VAL A 1 87 ? 10.406 -9.397 -0.863 1.00 88.19 87 VAL A C 1
ATOM 693 O O . VAL A 1 87 ? 10.937 -8.299 -0.682 1.00 88.19 87 VAL A O 1
ATOM 696 N N . VAL A 1 88 ? 9.339 -9.564 -1.638 1.00 86.44 88 VAL A N 1
ATOM 697 C CA . VAL A 1 88 ? 8.607 -8.479 -2.287 1.00 86.44 88 VAL A CA 1
ATOM 698 C C . VAL A 1 88 ? 7.609 -7.886 -1.295 1.00 86.44 88 VAL A C 1
ATOM 700 O O . VAL A 1 88 ? 6.896 -8.625 -0.622 1.00 86.44 88 VAL A O 1
ATOM 703 N N . SER A 1 89 ? 7.529 -6.553 -1.227 1.00 88.50 89 SER A N 1
ATOM 704 C CA . SER A 1 89 ? 6.492 -5.875 -0.440 1.00 88.50 89 SER A CA 1
ATOM 705 C C . SER A 1 89 ? 5.105 -6.227 -0.971 1.00 88.50 89 SER A C 1
ATOM 707 O O . SER A 1 89 ? 4.804 -5.969 -2.139 1.00 88.50 89 SER A O 1
ATOM 709 N N . MET A 1 90 ? 4.257 -6.785 -0.107 1.00 90.94 90 MET A N 1
ATOM 710 C CA . MET A 1 90 ? 2.874 -7.124 -0.457 1.00 90.94 90 MET A CA 1
ATOM 711 C C . MET A 1 90 ? 1.983 -5.899 -0.630 1.00 90.94 90 MET A C 1
ATOM 713 O O . MET A 1 90 ? 1.047 -5.947 -1.424 1.00 90.94 90 MET A O 1
ATOM 717 N N . VAL A 1 91 ? 2.272 -4.806 0.079 1.00 93.31 91 VAL A N 1
ATOM 718 C CA . VAL A 1 91 ? 1.525 -3.549 -0.035 1.00 93.31 91 VAL A CA 1
ATOM 719 C C . VAL A 1 91 ? 2.243 -2.614 -1.009 1.00 93.31 91 VAL A C 1
ATOM 721 O O . VAL A 1 91 ? 3.453 -2.393 -0.895 1.00 93.31 91 VAL A O 1
ATOM 724 N N . ARG A 1 92 ? 1.491 -2.083 -1.979 1.00 91.56 92 ARG A N 1
ATOM 725 C CA . ARG A 1 92 ? 1.967 -1.193 -3.050 1.00 91.56 92 ARG A CA 1
ATOM 726 C C . ARG A 1 92 ? 1.478 0.245 -2.899 1.00 91.56 92 ARG A C 1
ATOM 728 O O . ARG A 1 92 ? 2.247 1.166 -3.157 1.00 91.56 92 ARG A O 1
ATOM 735 N N . ASP A 1 93 ? 0.237 0.434 -2.464 1.00 93.69 93 ASP A N 1
ATOM 736 C CA . ASP A 1 93 ? -0.350 1.744 -2.162 1.00 93.69 93 ASP A CA 1
ATOM 737 C C . ASP A 1 93 ? -1.251 1.596 -0.928 1.00 93.69 93 ASP A C 1
ATOM 739 O O . ASP A 1 93 ? -1.815 0.526 -0.677 1.00 93.69 93 ASP A O 1
ATOM 743 N N . LEU A 1 94 ? -1.370 2.664 -0.149 1.00 95.56 94 LEU A N 1
ATOM 744 C CA . LEU A 1 94 ? -2.252 2.734 1.011 1.00 95.56 94 LEU A CA 1
ATOM 745 C C . LEU A 1 94 ? -2.896 4.110 1.043 1.00 95.56 94 LEU A C 1
ATOM 747 O O . LEU A 1 94 ? -2.207 5.128 0.955 1.00 95.56 94 LEU A O 1
ATOM 751 N N . ARG A 1 95 ? -4.219 4.137 1.191 1.00 95.94 95 ARG A N 1
ATOM 752 C CA . ARG A 1 95 ? -5.008 5.363 1.316 1.00 95.94 95 ARG A CA 1
ATOM 753 C C . ARG A 1 95 ? -6.072 5.210 2.382 1.00 95.94 95 ARG A C 1
ATOM 755 O O . ARG A 1 95 ? -6.491 4.104 2.706 1.00 95.94 95 ARG A O 1
ATOM 762 N N . THR A 1 96 ? -6.521 6.342 2.891 1.00 96.12 96 THR A N 1
ATOM 763 C CA . THR A 1 96 ? -7.612 6.442 3.852 1.00 96.12 96 THR A CA 1
ATOM 764 C C . THR A 1 96 ? -8.729 7.296 3.255 1.00 96.12 96 THR A C 1
ATOM 766 O O . THR A 1 96 ? -8.462 8.269 2.546 1.00 96.12 96 THR A O 1
ATOM 769 N N . GLY A 1 97 ? -9.974 6.883 3.476 1.00 93.94 97 GLY A N 1
ATOM 770 C CA . GLY A 1 97 ? -11.185 7.603 3.095 1.00 93.94 97 GLY A CA 1
ATOM 771 C C . GLY A 1 97 ? -11.689 8.514 4.214 1.00 93.94 97 GLY A C 1
ATOM 772 O O . GLY A 1 97 ? -11.303 8.369 5.376 1.00 93.94 97 GLY A O 1
ATOM 773 N N . TRP A 1 98 ? -12.575 9.446 3.858 1.00 92.62 98 TRP A N 1
ATOM 774 C CA . TRP A 1 98 ? -13.221 10.358 4.810 1.00 92.62 98 TRP A CA 1
ATOM 775 C C . TRP A 1 98 ? -14.233 9.666 5.725 1.00 92.62 98 TRP A C 1
ATOM 777 O O . TRP A 1 98 ? -14.488 10.168 6.815 1.00 92.62 98 TRP A O 1
ATOM 787 N N . ASP A 1 99 ? -14.748 8.504 5.325 1.00 93.56 99 ASP A N 1
ATOM 788 C CA . ASP A 1 99 ? -15.661 7.694 6.136 1.00 93.56 99 ASP A CA 1
ATOM 789 C C . ASP A 1 99 ? -14.904 6.649 6.986 1.00 93.56 99 ASP A C 1
ATOM 791 O O . ASP A 1 99 ? -15.497 5.826 7.682 1.00 93.56 99 ASP A O 1
ATOM 795 N N . GLY A 1 100 ? -13.565 6.709 6.989 1.00 95.50 100 GLY A N 1
ATOM 796 C CA . GLY A 1 100 ? -12.703 5.866 7.818 1.00 95.50 100 GLY A CA 1
ATOM 797 C C . GLY A 1 100 ? -12.321 4.531 7.182 1.00 95.50 100 GLY A C 1
ATOM 798 O O . GLY A 1 100 ? -11.770 3.665 7.870 1.00 95.50 100 GLY A O 1
ATOM 799 N N . GLU A 1 101 ? -12.574 4.342 5.885 1.00 97.19 101 GLU A N 1
ATOM 800 C CA . GLU A 1 101 ? -12.064 3.180 5.167 1.00 97.19 101 GLU A CA 1
ATOM 801 C C . GLU A 1 101 ? -10.563 3.291 4.921 1.00 97.19 101 GLU A C 1
ATOM 803 O O . GLU A 1 101 ? -10.011 4.350 4.626 1.00 97.19 101 GLU A O 1
ATOM 808 N N . ILE A 1 102 ? -9.900 2.148 4.970 1.00 97.56 102 ILE A N 1
ATOM 809 C CA . ILE A 1 102 ? -8.504 1.957 4.628 1.00 97.56 102 ILE A CA 1
ATOM 810 C C . ILE A 1 102 ? -8.485 1.150 3.337 1.00 97.56 102 ILE A C 1
ATOM 812 O O . ILE A 1 102 ? -8.954 0.014 3.291 1.00 97.56 102 ILE A O 1
ATOM 816 N N . TRP A 1 103 ? -7.933 1.743 2.290 1.00 97.69 103 TRP A N 1
ATOM 817 C CA . TRP A 1 103 ? -7.785 1.134 0.979 1.00 97.69 103 TRP A CA 1
ATOM 818 C C . TRP A 1 103 ? -6.338 0.694 0.812 1.00 97.69 103 TRP A C 1
ATOM 820 O O . TRP A 1 103 ? -5.418 1.507 0.926 1.00 97.69 103 TRP A O 1
ATOM 830 N N . VAL A 1 104 ? -6.128 -0.589 0.544 1.00 96.31 104 VAL A N 1
ATOM 831 C CA . VAL A 1 104 ? -4.798 -1.190 0.449 1.00 96.31 104 VAL A CA 1
ATOM 832 C C . VAL A 1 104 ? -4.654 -1.827 -0.920 1.00 96.31 104 VAL A C 1
ATOM 834 O O . VAL A 1 104 ? -5.296 -2.832 -1.217 1.00 96.31 104 VAL A O 1
ATOM 837 N N . GLN A 1 105 ? -3.798 -1.256 -1.763 1.00 95.56 105 GLN A N 1
ATOM 838 C CA . GLN A 1 105 ? -3.442 -1.886 -3.027 1.00 95.56 105 GLN A CA 1
ATOM 839 C C . GLN A 1 105 ? -2.342 -2.909 -2.780 1.00 95.56 105 GLN A C 1
ATOM 841 O O . GLN A 1 105 ? -1.262 -2.571 -2.283 1.00 95.56 105 GLN A O 1
ATOM 846 N N . ARG A 1 106 ? -2.618 -4.161 -3.137 1.00 93.62 106 ARG A N 1
ATOM 847 C CA . ARG A 1 106 ? -1.648 -5.248 -3.050 1.00 93.62 106 ARG A CA 1
ATOM 848 C C . ARG A 1 106 ? -0.800 -5.334 -4.311 1.00 93.62 106 ARG A C 1
ATOM 850 O O . ARG A 1 106 ? -1.093 -4.717 -5.333 1.00 93.62 106 ARG A O 1
ATOM 857 N N . HIS A 1 107 ? 0.265 -6.116 -4.226 1.00 90.31 107 HIS A N 1
ATOM 858 C CA . HIS A 1 107 ? 0.948 -6.621 -5.406 1.00 90.31 107 HIS A CA 1
ATOM 859 C C . HIS A 1 107 ? -0.022 -7.435 -6.279 1.00 90.31 107 HIS A C 1
ATOM 861 O O . HIS A 1 107 ? -0.850 -8.168 -5.735 1.0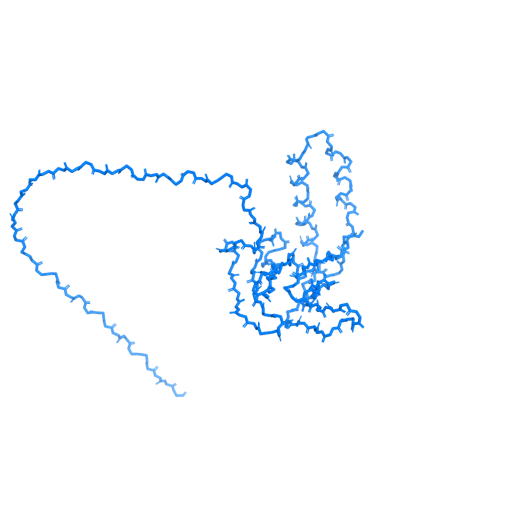0 90.31 107 HIS A O 1
ATOM 867 N N . GLY A 1 108 ? 0.070 -7.300 -7.606 1.00 89.44 108 GLY A N 1
ATOM 868 C CA . GLY A 1 108 ? -0.624 -8.195 -8.536 1.00 89.44 108 GLY A CA 1
ATOM 869 C C . GLY A 1 108 ? 0.018 -9.581 -8.608 1.00 89.44 108 GLY A C 1
ATOM 870 O O . GLY A 1 108 ? 1.031 -9.834 -7.951 1.00 89.44 108 GLY A O 1
ATOM 871 N N . ASP A 1 109 ? -0.552 -10.473 -9.413 1.00 84.88 109 ASP A N 1
ATOM 872 C CA . ASP A 1 109 ? -0.067 -11.857 -9.522 1.00 84.88 109 ASP A CA 1
ATOM 873 C C . ASP A 1 109 ? 1.269 -11.947 -10.282 1.00 84.88 109 ASP A C 1
ATOM 875 O O . ASP A 1 109 ? 2.088 -12.831 -10.026 1.00 84.88 109 ASP A O 1
ATOM 879 N N . GLU A 1 110 ? 1.537 -10.992 -11.177 1.00 83.81 110 GLU A N 1
ATOM 880 C CA . GLU A 1 110 ? 2.815 -10.888 -11.878 1.00 83.81 110 GLU A CA 1
ATOM 881 C C . GLU A 1 110 ? 3.775 -9.922 -11.172 1.00 83.81 110 GLU A C 1
ATOM 883 O O . GLU A 1 110 ? 3.347 -8.851 -10.749 1.00 83.81 110 GLU A O 1
ATOM 888 N N . PRO A 1 111 ? 5.096 -10.202 -11.126 1.00 73.44 111 PRO A N 1
ATOM 889 C CA . PRO A 1 111 ? 6.102 -9.336 -10.495 1.00 73.44 111 PRO A CA 1
ATOM 890 C C . PRO A 1 111 ? 6.123 -7.878 -10.981 1.00 73.44 111 PRO A C 1
ATOM 892 O O . PRO A 1 111 ? 6.539 -6.987 -10.242 1.00 73.44 111 PRO A O 1
ATOM 895 N N . SER A 1 112 ? 5.717 -7.644 -12.229 1.00 73.56 112 SER A N 1
ATOM 896 C CA . SER A 1 112 ? 5.640 -6.321 -12.855 1.00 73.56 112 SER A CA 1
ATOM 897 C C . SER A 1 112 ? 4.271 -5.655 -12.740 1.00 73.56 112 SER A C 1
ATOM 899 O O . SER A 1 112 ? 4.132 -4.512 -13.177 1.00 73.56 112 SER A O 1
ATOM 901 N N . ASP A 1 113 ? 3.271 -6.345 -12.191 1.00 84.94 113 ASP A N 1
ATOM 902 C CA . ASP A 1 113 ? 1.929 -5.804 -12.036 1.00 84.94 113 ASP A CA 1
ATOM 903 C C . ASP A 1 113 ? 1.858 -4.866 -10.823 1.00 84.94 113 ASP A C 1
ATOM 905 O O . ASP A 1 113 ? 1.698 -5.264 -9.663 1.00 84.94 113 ASP A O 1
ATOM 909 N N . ASP A 1 114 ? 1.992 -3.575 -11.125 1.00 79.69 114 ASP A N 1
ATOM 910 C CA . ASP A 1 114 ? 1.821 -2.478 -10.174 1.00 79.69 114 ASP A CA 1
ATOM 911 C C . ASP A 1 114 ? 0.335 -2.192 -9.864 1.00 79.69 114 ASP A C 1
ATOM 913 O O . ASP A 1 114 ? 0.035 -1.328 -9.037 1.00 79.69 114 ASP A O 1
ATOM 917 N N . GLN A 1 115 ? -0.606 -2.874 -10.526 1.00 87.31 115 GLN A N 1
ATOM 918 C CA . GLN A 1 115 ? -2.047 -2.688 -10.374 1.00 87.31 115 GLN A CA 1
ATOM 919 C C . GLN A 1 115 ? -2.712 -3.906 -9.736 1.00 87.31 115 GLN A C 1
ATOM 921 O O . GLN A 1 115 ? -3.746 -4.359 -10.204 1.00 87.31 115 GLN A O 1
ATOM 926 N N . GLY A 1 116 ? -2.185 -4.416 -8.626 1.00 93.06 116 GLY A N 1
ATOM 927 C CA . GLY A 1 116 ? -2.825 -5.539 -7.942 1.00 93.06 116 GLY A CA 1
ATOM 928 C C . GLY A 1 116 ? -4.212 -5.223 -7.352 1.00 93.06 116 GLY A C 1
ATOM 929 O O . GLY A 1 116 ? -4.663 -4.067 -7.368 1.00 93.06 116 GLY A O 1
ATOM 930 N N . PRO A 1 117 ? -4.893 -6.252 -6.807 1.00 95.62 117 PRO A N 1
ATOM 931 C CA . PRO A 1 117 ? -6.189 -6.108 -6.150 1.00 95.62 117 PRO A CA 1
ATOM 932 C C . PRO A 1 117 ? -6.171 -5.057 -5.037 1.00 95.62 117 PRO A C 1
ATOM 934 O O . PRO A 1 117 ? -5.161 -4.873 -4.350 1.00 95.62 117 PRO A O 1
ATOM 937 N N . ILE A 1 118 ? -7.311 -4.400 -4.831 1.00 96.88 118 ILE A N 1
ATOM 938 C CA . ILE A 1 118 ? -7.473 -3.373 -3.800 1.00 96.88 118 ILE A CA 1
ATOM 939 C C . ILE A 1 118 ? -8.387 -3.909 -2.709 1.00 96.88 118 ILE A C 1
ATOM 941 O O . ILE A 1 118 ? -9.574 -4.126 -2.934 1.00 96.88 118 ILE A O 1
ATOM 945 N N . ASP A 1 119 ? -7.829 -4.102 -1.525 1.00 97.12 119 ASP A N 1
ATOM 946 C CA . ASP A 1 119 ? -8.565 -4.496 -0.335 1.00 97.12 119 ASP A CA 1
ATOM 947 C C . ASP A 1 119 ? -9.132 -3.252 0.355 1.00 97.12 119 ASP A C 1
ATOM 949 O O . ASP A 1 119 ? -8.460 -2.220 0.436 1.00 97.12 119 ASP A O 1
ATOM 953 N N . VAL A 1 120 ? -10.349 -3.356 0.887 1.00 97.31 120 VAL A N 1
ATOM 954 C CA . VAL A 1 120 ? -10.968 -2.290 1.681 1.00 97.31 120 VAL A CA 1
ATOM 955 C C . VAL A 1 120 ? -11.265 -2.805 3.077 1.00 97.31 120 VAL A C 1
ATOM 957 O O . VAL A 1 120 ? -11.898 -3.849 3.256 1.00 97.31 120 VAL A O 1
ATOM 960 N N . LEU A 1 121 ? -10.791 -2.068 4.074 1.00 97.56 121 LEU A N 1
ATOM 961 C CA . LEU A 1 121 ? -10.971 -2.363 5.489 1.00 97.56 121 LEU A CA 1
ATOM 962 C C . LEU A 1 121 ? -11.564 -1.149 6.186 1.00 97.56 121 LEU A C 1
ATOM 964 O O . LEU A 1 121 ? -11.385 -0.021 5.744 1.00 97.56 121 LEU A O 1
ATOM 968 N N . THR A 1 122 ? -12.234 -1.364 7.301 1.00 96.50 122 THR A N 1
ATOM 969 C CA . THR A 1 122 ? -12.619 -0.290 8.214 1.00 96.50 122 THR A CA 1
ATOM 970 C C . THR A 1 122 ? -11.512 -0.032 9.236 1.00 96.50 122 THR A C 1
ATOM 972 O O . THR A 1 122 ? -10.635 -0.872 9.461 1.00 96.50 122 THR A O 1
ATOM 975 N N . MET A 1 123 ? -11.569 1.116 9.910 1.00 95.19 123 MET A N 1
ATOM 976 C CA . MET A 1 123 ? -10.655 1.459 11.004 1.00 95.19 123 MET A CA 1
ATOM 977 C C . MET A 1 123 ? -10.686 0.453 12.172 1.00 95.19 123 MET A C 1
ATOM 979 O O . MET A 1 123 ? -9.653 0.177 12.784 1.00 95.19 123 MET A O 1
ATOM 983 N N . ASP A 1 124 ? -11.844 -0.139 12.476 1.00 95.06 124 ASP A N 1
ATOM 984 C CA . ASP A 1 124 ? -11.969 -1.213 13.470 1.00 95.06 124 ASP A CA 1
ATOM 985 C C . ASP A 1 124 ? -11.446 -2.566 12.954 1.00 95.06 124 ASP A C 1
ATOM 987 O O . ASP A 1 124 ? -11.350 -3.529 13.712 1.00 95.06 124 ASP A O 1
ATOM 991 N N . GLY A 1 125 ? -11.000 -2.639 11.700 1.00 94.50 125 GLY A N 1
ATOM 992 C CA . GLY A 1 125 ? -10.352 -3.811 11.123 1.00 94.50 125 GLY A CA 1
ATOM 993 C C . GLY A 1 125 ? -11.293 -4.798 10.454 1.00 94.50 125 GLY A C 1
ATOM 994 O O . GLY A 1 125 ? -10.851 -5.882 10.068 1.00 94.50 125 GLY A O 1
ATOM 995 N N . ARG A 1 126 ? -12.571 -4.445 10.283 1.00 96.69 126 ARG A N 1
ATOM 996 C CA . ARG A 1 126 ? -13.508 -5.247 9.501 1.00 96.69 126 ARG A CA 1
ATOM 997 C C . ARG A 1 126 ? -13.112 -5.189 8.032 1.00 96.69 126 ARG A C 1
ATOM 999 O O . ARG A 1 126 ? -12.914 -4.122 7.461 1.00 96.69 126 ARG A O 1
ATOM 1006 N N . TYR A 1 127 ? -13.030 -6.351 7.403 1.00 96.50 127 TYR A N 1
ATOM 1007 C CA . TYR A 1 127 ? -12.783 -6.457 5.974 1.00 96.50 127 TYR A CA 1
ATOM 1008 C C . TYR A 1 127 ? -14.086 -6.258 5.193 1.00 96.50 127 TYR A C 1
ATOM 1010 O O . TYR A 1 127 ? -15.066 -6.956 5.449 1.00 96.50 127 TYR A O 1
ATOM 1018 N N . LEU A 1 128 ? -14.103 -5.304 4.262 1.00 96.44 128 LEU A N 1
ATOM 1019 C CA . LEU A 1 128 ? -15.280 -4.981 3.451 1.00 96.44 128 LEU A CA 1
ATOM 1020 C C . LEU A 1 128 ? -15.285 -5.706 2.099 1.00 96.44 128 LEU A C 1
ATOM 1022 O O . LEU A 1 128 ? -16.354 -5.938 1.544 1.00 96.44 128 LEU A O 1
ATOM 1026 N N . GLY A 1 129 ? -14.114 -6.081 1.578 1.00 96.75 129 GLY A N 1
ATOM 1027 C CA . GLY A 1 129 ? -13.983 -6.803 0.312 1.00 96.75 129 GLY A CA 1
ATOM 1028 C C . GLY A 1 129 ? -12.675 -6.503 -0.422 1.00 96.75 129 GLY A C 1
ATOM 1029 O O . GLY A 1 129 ? -11.875 -5.682 0.028 1.00 96.75 129 GLY A O 1
ATOM 1030 N N . SER A 1 130 ? -12.479 -7.169 -1.564 1.00 96.69 130 SER A N 1
ATOM 1031 C CA . SER A 1 130 ? -11.453 -6.811 -2.554 1.00 96.69 130 SER A CA 1
ATOM 1032 C C . SER A 1 130 ? -12.120 -6.365 -3.846 1.00 96.69 130 SER A C 1
ATOM 1034 O O . SER A 1 130 ? -13.076 -6.992 -4.300 1.00 96.69 130 SER A O 1
ATOM 1036 N N . TYR A 1 131 ? -11.525 -5.377 -4.499 1.00 95.94 131 TYR A N 1
ATOM 1037 C CA . TYR A 1 131 ? -11.741 -5.100 -5.909 1.00 95.94 131 TYR A CA 1
ATOM 1038 C C . TYR A 1 131 ? -10.632 -5.751 -6.741 1.00 95.94 131 TYR A C 1
ATOM 1040 O O . TYR A 1 131 ? -9.466 -5.716 -6.329 1.00 95.94 131 TYR A O 1
ATOM 1048 N N . PRO A 1 132 ? -10.960 -6.336 -7.905 1.00 94.25 132 PRO A N 1
ATOM 1049 C CA . PRO A 1 132 ? -9.943 -6.856 -8.804 1.00 94.25 132 PRO A CA 1
ATOM 1050 C C . PRO A 1 132 ? -9.080 -5.722 -9.375 1.00 94.25 132 PRO A C 1
ATOM 1052 O O . PRO A 1 132 ? -9.453 -4.545 -9.335 1.00 94.25 132 PRO A O 1
ATOM 1055 N N . SER A 1 133 ? -7.918 -6.099 -9.913 1.00 91.25 133 SER A N 1
ATOM 1056 C CA . SER A 1 133 ? -7.006 -5.195 -10.619 1.00 91.25 133 SER A CA 1
ATOM 1057 C C . SER A 1 133 ? -7.756 -4.310 -11.622 1.00 91.25 133 SER A C 1
ATOM 1059 O O . SER A 1 133 ? -8.614 -4.784 -12.368 1.00 91.25 133 SER A O 1
ATOM 1061 N N . GLY A 1 134 ? -7.467 -3.008 -11.610 1.00 88.25 134 GLY A N 1
ATOM 1062 C CA . GLY A 1 134 ? -8.006 -2.043 -12.574 1.00 88.25 134 GLY A CA 1
ATOM 1063 C C . GLY A 1 134 ? -9.503 -1.721 -12.458 1.00 88.25 134 GLY A C 1
ATOM 1064 O O . GLY A 1 134 ? -9.957 -0.790 -13.122 1.00 88.25 134 GLY A O 1
ATOM 1065 N N . ALA A 1 135 ? -10.274 -2.419 -11.616 1.00 87.75 135 ALA A N 1
ATOM 1066 C CA . ALA A 1 135 ? -11.719 -2.197 -11.512 1.00 87.75 135 ALA A CA 1
ATOM 1067 C C . ALA A 1 135 ? -12.075 -0.850 -10.877 1.00 87.75 135 ALA A C 1
ATOM 1069 O O . ALA A 1 135 ? -13.045 -0.207 -11.276 1.00 87.75 135 ALA A O 1
ATOM 1070 N N . VAL A 1 136 ? -11.280 -0.409 -9.902 1.00 87.81 136 VAL A N 1
ATOM 1071 C CA . VAL A 1 136 ? -11.455 0.879 -9.229 1.00 87.81 136 VAL A CA 1
ATOM 1072 C C . VAL A 1 136 ? -10.107 1.560 -9.039 1.00 87.81 136 VAL A C 1
ATOM 1074 O O . VAL A 1 136 ? -9.079 0.913 -8.843 1.00 87.81 136 VAL A O 1
ATOM 1077 N N . ALA A 1 137 ? -10.106 2.889 -9.093 1.00 84.12 137 ALA A N 1
ATOM 1078 C CA . ALA A 1 137 ? -8.971 3.662 -8.614 1.00 84.12 137 ALA A CA 1
ATOM 1079 C C . ALA A 1 137 ? -9.033 3.738 -7.085 1.00 84.12 137 ALA A C 1
ATOM 1081 O O . ALA A 1 137 ? -10.115 3.858 -6.512 1.00 84.12 137 ALA A O 1
ATOM 1082 N N . ILE A 1 138 ? -7.874 3.710 -6.430 1.00 83.12 138 ILE A N 1
ATOM 1083 C CA . ILE A 1 138 ? -7.805 3.922 -4.985 1.00 83.12 138 ILE A CA 1
ATOM 1084 C C . ILE A 1 138 ? -8.352 5.316 -4.630 1.00 83.12 138 ILE A C 1
ATOM 1086 O O . ILE A 1 138 ? -8.107 6.288 -5.358 1.00 83.12 138 ILE A O 1
ATOM 1090 N N . ALA A 1 139 ? -9.103 5.418 -3.530 1.00 76.38 139 ALA A N 1
ATOM 1091 C CA . ALA A 1 139 ? -9.720 6.669 -3.095 1.00 76.38 139 ALA A CA 1
ATOM 1092 C C . ALA A 1 139 ? -8.689 7.815 -3.028 1.00 76.38 139 ALA A C 1
ATOM 1094 O O . ALA A 1 139 ? -7.560 7.640 -2.568 1.00 76.38 139 ALA A O 1
ATOM 1095 N N . GLY A 1 140 ? -9.061 8.991 -3.543 1.00 65.12 140 GLY A N 1
ATOM 1096 C CA . GLY A 1 140 ? -8.189 10.171 -3.585 1.00 65.12 140 GLY A CA 1
ATOM 1097 C C . GLY A 1 140 ? -7.177 10.203 -4.738 1.00 65.12 140 GLY A C 1
ATOM 1098 O O . GLY A 1 140 ? -6.580 11.252 -4.985 1.00 65.12 140 GLY A O 1
ATOM 1099 N N . ARG A 1 141 ? -7.018 9.123 -5.519 1.00 63.62 141 ARG A N 1
ATOM 1100 C CA . ARG A 1 141 ? -6.302 9.187 -6.800 1.00 63.62 141 ARG A CA 1
ATOM 1101 C C . ARG A 1 141 ? -7.245 9.791 -7.843 1.00 63.62 141 ARG A C 1
ATOM 1103 O O . ARG A 1 141 ? -7.835 9.078 -8.651 1.00 63.62 141 ARG A O 1
ATOM 1110 N N . LEU A 1 142 ? -7.403 11.119 -7.817 1.00 50.19 142 LEU A N 1
ATOM 1111 C CA . LEU A 1 142 ? -7.977 11.848 -8.950 1.00 50.19 142 LEU A CA 1
ATOM 1112 C C . LEU A 1 142 ? -7.259 11.347 -10.209 1.00 50.19 142 LEU A C 1
ATOM 1114 O O . LEU A 1 142 ? -6.035 11.462 -10.308 1.00 50.19 142 LEU A O 1
ATOM 1118 N N . ARG A 1 143 ? -7.992 10.752 -11.163 1.00 48.81 143 ARG A N 1
ATOM 1119 C CA . ARG A 1 143 ? -7.445 10.533 -12.505 1.00 48.81 143 ARG A CA 1
ATOM 1120 C C . ARG A 1 143 ? -7.095 11.925 -13.017 1.00 48.81 143 ARG A C 1
ATOM 1122 O O . ARG A 1 143 ? -7.976 12.678 -13.403 1.00 48.81 143 ARG A O 1
ATOM 1129 N N . THR A 1 144 ? -5.814 12.271 -13.034 1.00 48.69 144 THR A N 1
ATOM 1130 C CA . THR A 1 144 ? -5.320 13.508 -13.657 1.00 48.69 144 THR A CA 1
ATOM 1131 C C . THR A 1 144 ? -5.464 13.482 -15.184 1.00 48.69 144 THR A C 1
ATOM 1133 O O . THR A 1 144 ? -5.099 14.436 -15.864 1.00 48.69 144 THR A O 1
ATOM 1136 N N . GLY A 1 145 ? -6.053 12.423 -15.748 1.00 39.03 145 GLY A N 1
ATOM 1137 C CA . GLY A 1 145 ? -6.595 12.454 -17.095 1.00 39.03 145 GLY A CA 1
ATOM 1138 C C . GLY A 1 145 ? -7.838 13.334 -17.121 1.00 39.03 145 GLY A C 1
ATOM 1139 O O . GLY A 1 145 ? -8.834 12.989 -16.487 1.00 39.03 145 GLY A O 1
ATOM 1140 N N . ARG A 1 146 ? -7.754 14.448 -17.867 1.00 36.88 146 ARG A N 1
ATOM 1141 C CA . ARG A 1 146 ? -8.884 15.245 -18.382 1.00 36.88 146 ARG A CA 1
ATOM 1142 C C . ARG A 1 146 ? -10.156 14.392 -18.419 1.00 36.88 146 ARG A C 1
ATOM 1144 O O . ARG A 1 146 ? -10.074 13.308 -19.005 1.00 36.88 146 ARG A O 1
ATOM 1151 N N . PRO A 1 147 ? -11.301 14.848 -17.874 1.00 39.31 147 PRO A N 1
ATOM 1152 C CA . PRO A 1 147 ? -12.557 14.148 -18.087 1.00 39.31 147 PRO A CA 1
ATOM 1153 C C . PRO A 1 147 ? -12.701 13.979 -19.594 1.00 39.31 147 PRO A C 1
ATOM 1155 O O . PRO A 1 147 ? -12.834 14.961 -20.328 1.00 39.31 147 PRO A O 1
ATOM 1158 N N . GLY A 1 148 ? -12.545 12.738 -20.063 1.00 37.03 148 GLY A N 1
ATOM 1159 C CA . GLY A 1 148 ? -12.842 12.388 -21.434 1.00 37.03 148 GLY A CA 1
ATOM 1160 C C . GLY A 1 148 ? -14.260 12.864 -21.627 1.00 37.03 148 GLY A C 1
ATOM 1161 O O . GLY A 1 148 ? -15.152 12.410 -20.912 1.00 37.03 148 GLY A O 1
ATOM 1162 N N . ARG A 1 149 ? -14.413 13.875 -22.485 1.00 40.88 149 ARG A N 1
ATOM 1163 C CA . ARG A 1 149 ? -15.683 14.396 -22.960 1.00 40.88 149 ARG A CA 1
ATOM 1164 C C . ARG A 1 149 ? -16.524 13.163 -23.246 1.00 40.88 149 ARG A C 1
ATOM 1166 O O . ARG A 1 149 ? -16.258 12.477 -24.229 1.00 40.88 149 ARG A O 1
ATOM 1173 N N . LEU A 1 150 ? -17.446 12.830 -22.339 1.00 40.38 150 LEU A N 1
ATOM 1174 C CA . LEU A 1 150 ? -18.458 11.828 -22.611 1.00 40.38 150 LEU A CA 1
ATOM 1175 C C . LEU A 1 150 ? -19.055 12.313 -23.918 1.00 40.38 150 LEU A C 1
ATOM 1177 O O . LEU A 1 150 ? -19.571 13.434 -23.969 1.00 40.38 150 LEU A O 1
ATOM 1181 N N . HIS A 1 151 ? -18.827 11.556 -24.991 1.00 36.88 151 HIS A N 1
ATOM 1182 C CA . HIS A 1 151 ? -19.473 11.811 -26.259 1.00 36.88 151 HIS A CA 1
ATOM 1183 C C . HIS A 1 151 ? -20.954 11.859 -25.915 1.00 36.88 151 HIS A C 1
ATOM 1185 O O . HIS A 1 151 ? -21.562 10.842 -25.587 1.00 36.88 151 HIS A O 1
ATOM 1191 N N . ARG A 1 152 ? -21.496 13.080 -25.872 1.00 37.84 152 ARG A N 1
ATOM 1192 C CA . ARG A 1 152 ? -22.924 13.321 -25.862 1.00 37.84 152 ARG A CA 1
ATOM 1193 C C . ARG A 1 152 ? -23.384 12.595 -27.110 1.00 37.84 152 ARG A C 1
ATOM 1195 O O . ARG A 1 152 ? -23.089 13.060 -28.207 1.00 37.84 152 ARG A O 1
ATOM 1202 N N . ALA A 1 153 ? -23.998 11.430 -26.916 1.00 42.41 153 ALA A N 1
ATOM 1203 C CA . ALA A 1 153 ? -24.742 10.760 -27.956 1.00 42.41 153 ALA A CA 1
ATOM 1204 C C . ALA A 1 153 ? -25.629 11.839 -28.570 1.00 42.41 153 ALA A C 1
ATOM 1206 O O . ALA A 1 153 ? -26.442 12.464 -27.875 1.00 42.41 153 ALA A O 1
ATOM 1207 N N . GLU A 1 154 ? -25.349 12.163 -29.828 1.00 41.12 154 GLU A N 1
ATOM 1208 C CA . GLU A 1 154 ? -26.213 13.022 -30.604 1.00 41.12 154 GLU A CA 1
ATOM 1209 C C . GLU A 1 154 ? -27.604 12.413 -30.513 1.00 41.12 154 GLU A C 1
ATOM 1211 O O . GLU A 1 154 ? -27.796 11.218 -30.741 1.00 41.12 154 GLU A O 1
ATOM 1216 N N . ARG A 1 155 ? -28.559 13.223 -30.053 1.00 43.41 155 ARG A N 1
ATOM 1217 C CA . ARG A 1 155 ? -29.965 12.843 -30.044 1.00 43.41 155 ARG A CA 1
ATOM 1218 C C . ARG A 1 155 ? -30.331 12.502 -31.490 1.00 43.41 155 ARG A C 1
ATOM 1220 O O . ARG A 1 155 ? -30.251 13.411 -32.318 1.00 43.41 155 ARG A O 1
ATOM 1227 N N . PRO A 1 156 ? -30.729 11.261 -31.811 1.00 46.84 156 PRO A N 1
ATOM 1228 C CA . PRO A 1 156 ? -31.280 10.990 -33.122 1.00 46.84 156 PRO A CA 1
ATOM 1229 C C . PRO A 1 156 ? -32.567 11.802 -33.265 1.00 46.84 156 PRO A C 1
ATOM 1231 O O . PRO A 1 156 ? -33.376 11.901 -32.336 1.00 46.84 156 PRO A O 1
ATOM 1234 N N . GLY A 1 157 ? -32.684 12.451 -34.421 1.00 54.12 157 GLY A N 1
ATOM 1235 C CA . GLY A 1 157 ? -33.820 13.269 -34.800 1.00 54.12 157 GLY A CA 1
ATOM 1236 C C . GLY A 1 157 ? -35.133 12.522 -34.601 1.00 54.12 157 GLY A C 1
ATOM 1237 O O . GLY A 1 157 ? -35.275 11.348 -34.935 1.00 54.12 157 GLY A O 1
ATOM 1238 N N . ARG A 1 158 ? -36.088 13.250 -34.035 1.00 50.78 158 ARG A N 1
ATOM 1239 C CA . ARG A 1 158 ? -37.495 12.889 -33.949 1.00 50.78 158 ARG A CA 1
ATOM 1240 C C . ARG A 1 158 ? -38.028 12.780 -35.382 1.00 50.78 158 ARG A C 1
ATOM 1242 O O . ARG A 1 158 ? -38.180 13.803 -36.042 1.00 50.78 158 ARG A O 1
ATOM 1249 N N . ALA A 1 159 ? -38.245 11.559 -35.857 1.00 52.16 159 ALA A N 1
ATOM 1250 C CA . ALA A 1 159 ? -39.031 11.287 -37.0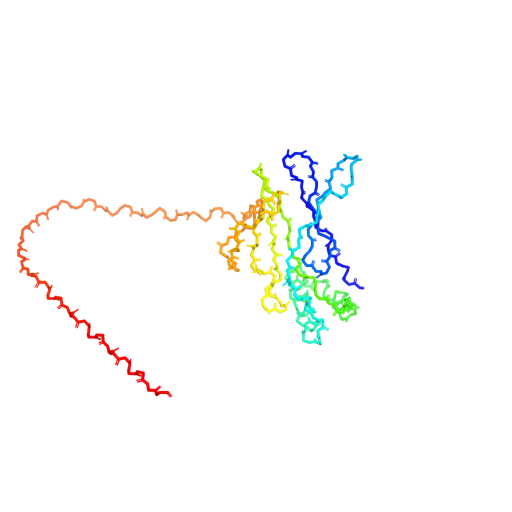52 1.00 52.16 159 ALA A CA 1
ATOM 1251 C C . ALA A 1 159 ? -40.421 10.835 -36.599 1.00 52.16 159 ALA A C 1
ATOM 1253 O O . ALA A 1 159 ? -40.564 9.822 -35.913 1.00 52.16 159 ALA A O 1
ATOM 1254 N N . ASP A 1 160 ? -41.417 11.644 -36.939 1.00 52.78 160 ASP A N 1
ATOM 1255 C CA . ASP A 1 160 ? -42.820 11.257 -36.935 1.00 52.78 160 ASP A CA 1
ATOM 1256 C C . ASP A 1 160 ? -43.065 10.160 -37.982 1.00 52.78 160 ASP A C 1
ATOM 1258 O O . ASP A 1 160 ? -42.464 10.181 -39.057 1.00 52.78 160 ASP A O 1
ATOM 1262 N N . GLY A 1 161 ? -44.012 9.262 -37.694 1.00 46.59 161 GLY A N 1
ATOM 1263 C CA . GLY A 1 161 ? -44.739 8.527 -38.733 1.00 46.59 161 GLY A CA 1
ATOM 1264 C C . GLY A 1 161 ? -44.814 7.008 -38.566 1.00 46.59 161 GLY A C 1
ATOM 1265 O O . GLY A 1 161 ? -43.960 6.293 -39.064 1.00 46.59 161 GLY A O 1
ATOM 1266 N N . GLY A 1 162 ? -45.915 6.547 -37.965 1.00 47.00 162 GLY A N 1
ATOM 1267 C CA . GLY A 1 162 ? -46.846 5.625 -38.631 1.00 47.00 162 GLY A CA 1
ATOM 1268 C C . GLY A 1 162 ? -46.550 4.117 -38.701 1.00 47.00 162 GLY A C 1
ATOM 1269 O O . GLY A 1 162 ? -45.544 3.679 -39.241 1.00 47.00 162 GLY A O 1
ATOM 1270 N N . SER A 1 163 ? -47.595 3.367 -38.331 1.00 50.22 163 SER A N 1
ATOM 1271 C CA . SER A 1 163 ? -48.002 2.037 -38.822 1.00 50.22 163 SER A CA 1
ATOM 1272 C C . SER A 1 163 ? -47.748 0.815 -37.930 1.00 50.22 163 SER A C 1
ATOM 1274 O O . SER A 1 163 ? -46.664 0.241 -37.881 1.00 50.22 163 SER A O 1
ATOM 1276 N N . GLU A 1 164 ? -48.850 0.402 -37.292 1.00 53.97 164 GLU A N 1
ATOM 1277 C CA . GLU A 1 164 ? -49.351 -0.975 -37.170 1.00 53.97 164 GLU A CA 1
ATOM 1278 C C . GLU A 1 164 ? -48.786 -1.981 -38.187 1.00 53.97 164 GLU A C 1
ATOM 1280 O O . GLU A 1 164 ? -48.807 -1.713 -39.390 1.00 53.97 164 GLU A O 1
ATOM 1285 N N . ALA A 1 165 ? -48.380 -3.160 -37.698 1.00 47.28 165 ALA A N 1
ATOM 1286 C CA . ALA A 1 165 ? -48.972 -4.470 -38.028 1.00 47.28 165 ALA A CA 1
ATOM 1287 C C . ALA A 1 165 ? -48.173 -5.625 -37.378 1.00 47.28 165 ALA A C 1
ATOM 1289 O O . ALA A 1 165 ? -46.949 -5.567 -37.329 1.00 47.28 165 ALA A O 1
ATOM 1290 N N . ASP A 1 166 ? -48.908 -6.647 -36.913 1.00 47.28 166 ASP A N 1
ATOM 1291 C CA . ASP A 1 166 ? -48.576 -8.080 -36.752 1.00 47.28 166 ASP A CA 1
ATOM 1292 C C . ASP A 1 166 ? -47.232 -8.498 -36.107 1.00 47.28 166 ASP A C 1
ATOM 1294 O O . ASP A 1 166 ? -46.141 -8.120 -36.504 1.00 47.28 166 ASP A O 1
ATOM 1298 N N . GLY A 1 167 ? -47.175 -9.363 -35.093 1.00 51.22 167 GLY A N 1
ATOM 1299 C CA . GLY A 1 167 ? -47.982 -10.560 -34.891 1.00 51.22 167 GLY A CA 1
ATOM 1300 C C . GLY A 1 167 ? -47.123 -11.813 -35.100 1.00 51.22 167 GLY A C 1
ATOM 1301 O O . GLY A 1 167 ? -47.249 -12.460 -36.129 1.00 51.22 167 GLY A O 1
ATOM 1302 N N . GLN A 1 168 ? -46.270 -12.195 -34.131 1.00 52.31 168 GLN A N 1
ATOM 1303 C CA . GLN A 1 168 ? -45.887 -13.611 -33.967 1.00 52.31 168 GLN A CA 1
ATOM 1304 C C . GLN A 1 168 ? -45.215 -13.940 -32.614 1.00 52.31 168 GLN A C 1
ATOM 1306 O O . GLN A 1 168 ? -44.228 -13.300 -32.243 1.00 52.31 168 GLN A O 1
ATOM 1311 N N . PRO A 1 169 ? -45.689 -14.969 -31.881 1.00 58.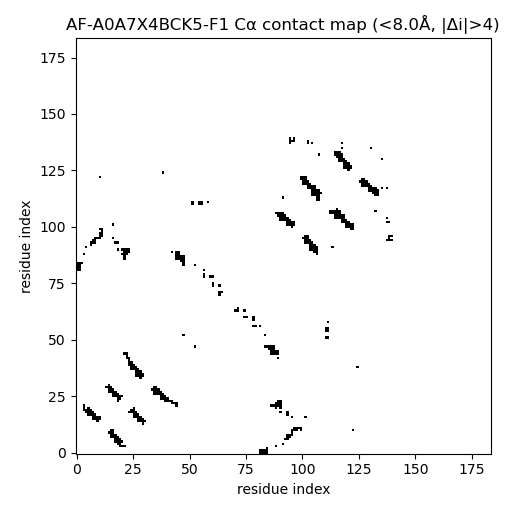84 169 PRO A N 1
ATOM 1312 C CA . PRO A 1 169 ? -45.046 -15.449 -30.661 1.00 58.84 169 PRO A CA 1
ATOM 1313 C C . PRO A 1 169 ? -43.852 -16.360 -30.986 1.00 58.84 169 PRO A C 1
ATOM 1315 O O . PRO A 1 169 ? -43.979 -17.341 -31.717 1.00 58.84 169 PRO A O 1
ATOM 1318 N N . ARG A 1 170 ? -42.678 -16.058 -30.416 1.00 58.03 170 ARG A N 1
ATOM 1319 C CA . ARG A 1 170 ? -41.496 -16.926 -30.508 1.00 58.03 170 ARG A CA 1
ATOM 1320 C C . ARG A 1 170 ? -41.525 -18.004 -29.427 1.00 58.03 170 ARG A C 1
ATOM 1322 O O . ARG A 1 170 ? -41.620 -17.717 -28.235 1.00 58.03 170 ARG A O 1
ATOM 1329 N N . SER A 1 171 ? -41.417 -19.242 -29.890 1.00 56.84 171 SER A N 1
ATOM 1330 C CA . SER A 1 171 ? -41.351 -20.478 -29.121 1.00 56.84 171 SER A CA 1
ATOM 1331 C C . SER A 1 171 ? -40.219 -20.483 -28.089 1.00 56.84 171 SER A C 1
ATOM 1333 O O . SER A 1 171 ? -39.079 -20.121 -28.378 1.00 56.84 171 SER A O 1
ATOM 1335 N N . ARG A 1 172 ? -40.549 -20.951 -26.881 1.00 54.72 172 ARG A N 1
ATOM 1336 C CA . ARG A 1 172 ? -39.618 -21.298 -25.800 1.00 54.72 172 ARG A CA 1
ATOM 1337 C C . ARG A 1 172 ? -38.846 -22.567 -26.171 1.00 54.72 172 ARG A C 1
ATOM 1339 O O . ARG A 1 172 ? -39.438 -23.640 -26.243 1.00 54.72 172 ARG A O 1
ATOM 1346 N N . THR A 1 173 ? -37.531 -22.461 -26.324 1.00 61.50 173 THR A N 1
ATOM 1347 C CA . THR A 1 173 ? -36.639 -23.628 -26.332 1.00 61.50 173 THR A CA 1
ATOM 1348 C C . THR A 1 173 ? -36.394 -24.071 -24.891 1.00 61.50 173 THR A C 1
ATOM 1350 O O . THR A 1 173 ? -35.838 -23.326 -24.086 1.00 61.50 173 THR A O 1
ATOM 1353 N N . VAL A 1 174 ? -36.842 -25.281 -24.565 1.00 62.56 174 VAL A N 1
ATOM 1354 C CA . VAL A 1 174 ? -36.557 -25.980 -23.307 1.00 62.56 174 VAL A CA 1
ATOM 1355 C C . VAL A 1 174 ? -35.200 -26.669 -23.447 1.00 62.56 174 VAL A C 1
ATOM 1357 O O . VAL A 1 174 ? -35.004 -27.470 -24.356 1.00 62.56 174 VAL A O 1
ATOM 1360 N N . ILE A 1 175 ? -34.263 -26.349 -22.555 1.00 64.12 175 ILE A N 1
ATOM 1361 C CA . ILE A 1 175 ? -32.971 -27.035 -22.435 1.00 64.12 175 ILE A CA 1
ATOM 1362 C C . ILE A 1 175 ? -33.172 -28.240 -21.499 1.00 64.12 175 ILE A C 1
ATOM 1364 O O . ILE A 1 175 ? -33.647 -28.039 -20.378 1.00 64.12 175 ILE A O 1
ATOM 1368 N N . PRO A 1 176 ? -32.836 -29.478 -21.902 1.00 69.75 176 PRO A N 1
ATOM 1369 C CA . PRO A 1 176 ? -32.889 -30.624 -21.003 1.00 69.75 176 PRO A CA 1
ATOM 1370 C C . PRO A 1 176 ? -31.728 -30.599 -19.997 1.00 69.75 176 PRO A C 1
ATOM 1372 O O . PRO A 1 176 ? -30.569 -30.392 -20.352 1.00 69.75 176 PRO A O 1
ATOM 1375 N N . VAL A 1 177 ? -32.060 -30.838 -18.728 1.00 63.84 177 VAL A N 1
ATOM 1376 C CA . VAL A 1 177 ? -31.115 -31.045 -17.625 1.00 63.84 177 VAL A CA 1
ATOM 1377 C C . VAL A 1 177 ? -30.666 -32.506 -17.648 1.00 63.84 177 VAL A C 1
ATOM 1379 O O . VAL A 1 177 ? -31.462 -33.403 -17.369 1.00 63.84 177 VAL A O 1
ATOM 1382 N N . SER A 1 178 ? -29.397 -32.755 -17.972 1.00 66.94 178 SER A N 1
ATOM 1383 C CA . SER A 1 178 ? -28.791 -34.084 -17.839 1.00 66.94 178 SER A CA 1
ATOM 1384 C C . SER A 1 178 ? -28.471 -34.381 -16.374 1.00 66.94 178 SER A C 1
ATOM 1386 O O . SER A 1 178 ? -27.759 -33.637 -15.701 1.00 66.94 178 SER A O 1
ATOM 1388 N N . ARG A 1 179 ? -29.031 -35.491 -15.899 1.00 64.75 179 ARG A N 1
ATOM 1389 C CA . ARG A 1 179 ? -28.888 -36.079 -14.565 1.00 64.75 179 ARG A CA 1
ATOM 1390 C C . ARG A 1 179 ? -27.570 -36.865 -14.525 1.00 64.75 179 ARG A C 1
ATOM 1392 O O . ARG A 1 179 ? -27.415 -37.798 -15.306 1.00 64.75 179 ARG A O 1
ATOM 1399 N N . ALA A 1 180 ? -26.636 -36.494 -13.651 1.00 63.72 180 ALA A N 1
ATOM 1400 C CA . ALA A 1 180 ? -25.440 -37.293 -13.386 1.00 63.72 180 ALA A CA 1
ATOM 1401 C C . ALA A 1 180 ? -25.746 -38.322 -12.290 1.00 63.72 180 ALA A C 1
ATOM 1403 O O . ALA A 1 180 ? -26.202 -37.977 -11.199 1.00 63.72 180 ALA A O 1
ATOM 1404 N N . THR A 1 181 ? -25.541 -39.586 -12.638 1.00 62.84 181 THR A N 1
ATOM 1405 C CA . THR A 1 181 ? -25.642 -40.773 -11.795 1.00 62.84 181 THR A CA 1
ATOM 1406 C C . THR A 1 181 ? -24.496 -40.786 -10.785 1.00 62.84 181 THR A C 1
ATOM 1408 O O . THR A 1 181 ? -23.343 -40.574 -11.156 1.00 62.84 181 THR A O 1
ATOM 1411 N N . ALA A 1 182 ? -24.822 -41.029 -9.519 1.00 64.69 182 ALA A N 1
ATOM 1412 C CA . ALA A 1 182 ? -23.864 -41.423 -8.497 1.00 64.69 182 ALA A CA 1
ATOM 1413 C C . ALA A 1 182 ? -23.694 -42.946 -8.547 1.00 64.69 182 ALA A C 1
ATOM 1415 O O . ALA A 1 182 ? -24.683 -43.666 -8.684 1.00 64.69 182 ALA A O 1
ATOM 1416 N N . GLU A 1 183 ? -22.459 -43.411 -8.413 1.00 66.75 183 GLU A N 1
ATOM 1417 C CA . GLU A 1 183 ? -22.102 -44.812 -8.192 1.00 66.75 183 GLU A CA 1
ATOM 1418 C C . GLU A 1 183 ? -21.016 -44.892 -7.094 1.00 66.75 183 GLU A C 1
ATOM 1420 O O . GLU A 1 183 ? -20.438 -43.852 -6.761 1.00 66.75 183 GLU A O 1
ATOM 1425 N N . PRO A 1 184 ? -20.849 -46.072 -6.467 1.00 72.75 184 PRO A N 1
ATOM 1426 C CA . PRO A 1 184 ? -20.878 -46.264 -5.009 1.00 72.75 184 PRO A CA 1
ATOM 1427 C C . PRO A 1 184 ? -19.570 -46.025 -4.246 1.00 72.75 184 PRO A C 1
ATOM 1429 O O . PRO A 1 184 ? -18.475 -46.181 -4.830 1.00 72.75 184 PRO A O 1
#

Secondary structure (DSSP, 8-state):
--PPP-EEEE-TTS-EEEE--SSSEEEEEETTTEEEEEEE---PPPB--HHHHHHHHHHHHHHHHHH-STTHHHHHHHHHT----SB--SEEEEEE-TTSEEEEEEP-SSTT-S---EEEEETT--EEEEEPTTTSPPTT----S--------PPPP-----------PPPPPPPP-PPPPP--

Foldseek 3Di:
DPQDDWAWEAFLVRWIWIDRDLFAWIFIQDPPGGTPDIAHDPDDFAFCDPQLLVLVLVLQLVVVVVVDPVCNPVSNVVSVPDDDDRTHRQFLHWYADHVQKIWTAGADPDSNRSFAWIWIAGPVRHTPDIDGGPPDDDPPPDPPPDPPPPPPPPDPDDDDDDDDDDDDDDDDDDDDDDDDDDDD